Protein AF-A0A494Y5B4-F1 (afdb_monomer)

Radius of gyration: 18.46 Å; Cα contacts (8 Å, |Δi|>4): 206; chains: 1; bounding box: 62×49×42 Å

Solvent-accessible surface area (backbone atoms only — not comparable to full-atom values): 10829 Å² total; per-residue (Å²): 135,88,79,73,74,73,78,48,60,68,52,23,51,50,50,46,47,58,46,61,81,41,39,53,45,40,48,52,59,37,28,74,78,37,75,64,61,46,55,74,54,52,56,50,42,51,52,50,35,60,74,66,50,54,43,58,46,88,66,68,53,79,74,51,44,39,59,54,45,42,34,71,57,43,75,42,72,39,61,49,98,86,65,48,71,27,30,35,36,34,42,66,41,91,83,53,85,49,79,66,53,76,56,47,95,60,98,64,84,78,50,34,34,46,37,36,25,41,70,49,82,96,46,99,59,61,54,82,87,33,54,74,51,70,46,82,49,84,82,66,78,61,65,82,72,53,77,86,64,82,64,53,68,68,53,49,54,51,43,52,55,59,51,55,62,53,57,66,64,67,73,70,77,76,78,83,81,79,130

Foldseek 3Di:
DDPPPPQPVVQLVVQLVVCVVQVLLLQVVLCVLAVQDALVLVLVLSVVCVVVSVSSQPQDDSLCVSLVSQQVSAWDWGADPVRDIKIKGKDWPPQPPDPVSCRPPDPDNIWMKIWIFHPDDPDPDDDPVRTDDMDTDDRDPPSSVDPDRDDDPVRVVVNVVSVVVVVVVVVVPDDDPDD

Mean predicted aligned error: 8.55 Å

Secondary structure (DSSP, 8-state):
--------HHHHHHHHHHHHHTHHHHHHHHHHH-TT--HHHHHHHHHHHHHTTGGG-TT--GGGHHHHHHHHT-EEEEE-TTS-EEEEEEEE-TT-SSGGGGGSS-S----EEEEEEPPPSSSSS--GGGEEEEEEEP--TTGGGSSP----HHHHHHHHHHHHHHHTTTSS-------

Structure (mmCIF, N/CA/C/O backbone):
data_AF-A0A494Y5B4-F1
#
_entry.id   AF-A0A494Y5B4-F1
#
loop_
_atom_site.group_PDB
_atom_site.id
_atom_site.type_symbol
_atom_site.label_atom_id
_atom_site.label_alt_id
_atom_site.label_comp_id
_atom_site.label_asym_id
_atom_site.label_entity_id
_atom_site.label_seq_id
_atom_site.pdbx_PDB_ins_code
_atom_site.Cartn_x
_atom_site.Cartn_y
_atom_site.Cartn_z
_atom_site.occupancy
_atom_site.B_iso_or_equiv
_atom_site.auth_seq_id
_atom_site.auth_comp_id
_atom_site.auth_asym_id
_atom_site.auth_atom_id
_atom_site.pdbx_PDB_model_num
ATOM 1 N N . MET A 1 1 ? 18.483 -29.168 -1.210 1.00 29.52 1 MET A N 1
ATOM 2 C CA . MET A 1 1 ? 18.376 -28.810 -2.637 1.00 29.52 1 MET A CA 1
ATOM 3 C C . MET A 1 1 ? 18.301 -27.290 -2.672 1.00 29.52 1 MET A C 1
ATOM 5 O O . MET A 1 1 ? 17.271 -26.735 -2.323 1.00 29.52 1 MET A O 1
ATOM 9 N N . ASP A 1 2 ? 19.455 -26.648 -2.860 1.00 40.09 2 ASP A N 1
ATOM 10 C CA . ASP A 1 2 ? 19.696 -25.216 -2.626 1.00 40.09 2 ASP A CA 1
ATOM 11 C C . ASP A 1 2 ? 19.349 -24.435 -3.902 1.00 40.09 2 ASP A C 1
ATOM 13 O O . ASP A 1 2 ? 20.171 -24.316 -4.808 1.00 40.09 2 ASP A O 1
ATOM 17 N N . VAL A 1 3 ? 18.099 -23.975 -4.019 1.00 39.25 3 VAL A N 1
ATOM 18 C CA . VAL A 1 3 ? 17.709 -23.014 -5.058 1.00 39.25 3 VAL A CA 1
ATOM 19 C C . VAL A 1 3 ? 17.860 -21.629 -4.450 1.00 39.25 3 VAL A C 1
ATOM 21 O O . VAL A 1 3 ? 16.896 -20.998 -4.020 1.00 39.25 3 VAL A O 1
ATOM 24 N N . ARG A 1 4 ? 19.103 -21.146 -4.411 1.00 42.31 4 ARG A N 1
ATOM 25 C CA . ARG A 1 4 ? 19.345 -19.706 -4.393 1.00 42.31 4 ARG A CA 1
ATOM 26 C C . ARG A 1 4 ? 18.805 -19.201 -5.721 1.00 42.31 4 ARG A C 1
ATOM 28 O O . ARG A 1 4 ? 19.493 -19.288 -6.735 1.00 42.31 4 ARG A O 1
ATOM 35 N N . HIS A 1 5 ? 17.565 -18.717 -5.744 1.00 50.59 5 HIS A N 1
ATOM 36 C CA . HIS A 1 5 ? 17.210 -17.726 -6.747 1.00 50.59 5 HIS A CA 1
ATOM 37 C C . HIS A 1 5 ? 18.230 -16.608 -6.558 1.00 50.59 5 HIS A C 1
ATOM 39 O O . HIS A 1 5 ? 18.179 -15.882 -5.568 1.00 50.59 5 HIS A O 1
ATOM 45 N N . ILE A 1 6 ? 19.241 -16.581 -7.428 1.00 55.22 6 ILE A N 1
ATOM 46 C CA . ILE A 1 6 ? 20.230 -15.516 -7.477 1.00 55.22 6 ILE A CA 1
ATOM 47 C C . ILE A 1 6 ? 19.407 -14.244 -7.603 1.00 55.22 6 ILE A C 1
ATOM 49 O O . ILE A 1 6 ? 18.699 -14.049 -8.591 1.00 55.22 6 ILE A O 1
ATOM 53 N N . ARG A 1 7 ? 19.412 -13.462 -6.525 1.00 65.50 7 ARG A N 1
ATOM 54 C CA . ARG A 1 7 ? 18.828 -12.135 -6.461 1.00 65.50 7 ARG A CA 1
ATOM 55 C C . ARG A 1 7 ? 19.324 -11.386 -7.690 1.00 65.50 7 ARG A C 1
ATOM 57 O O . ARG A 1 7 ? 20.522 -11.167 -7.843 1.00 65.50 7 ARG A O 1
ATOM 64 N N . ASP A 1 8 ? 18.413 -11.088 -8.604 1.00 79.38 8 ASP A N 1
ATOM 65 C CA . ASP A 1 8 ? 18.735 -10.288 -9.776 1.00 79.38 8 ASP A CA 1
ATOM 66 C C . ASP A 1 8 ? 18.718 -8.830 -9.329 1.00 79.38 8 ASP A C 1
ATOM 68 O O . ASP A 1 8 ? 17.682 -8.165 -9.359 1.00 79.38 8 ASP A O 1
ATOM 72 N N . GLU A 1 9 ? 19.862 -8.383 -8.817 1.00 83.69 9 GLU A N 1
ATOM 73 C CA . GLU A 1 9 ? 20.041 -7.050 -8.241 1.00 83.69 9 GLU A CA 1
ATOM 74 C C . GLU A 1 9 ? 19.758 -5.946 -9.265 1.00 83.69 9 GLU A C 1
ATOM 76 O O . GLU A 1 9 ? 19.201 -4.907 -8.911 1.00 83.69 9 GLU A O 1
ATOM 81 N N . ALA A 1 10 ? 20.075 -6.182 -10.543 1.00 87.94 10 ALA A N 1
ATOM 82 C CA . ALA A 1 10 ? 19.816 -5.227 -11.615 1.00 87.94 10 ALA A CA 1
ATOM 83 C C . ALA A 1 10 ? 18.311 -5.045 -11.837 1.00 87.94 10 ALA A C 1
ATOM 85 O O . ALA A 1 10 ? 17.821 -3.918 -11.926 1.00 87.94 10 ALA A O 1
ATOM 86 N N . ARG A 1 11 ? 17.558 -6.147 -11.876 1.00 89.56 11 ARG A N 1
ATOM 87 C CA . ARG A 1 11 ? 16.098 -6.094 -11.987 1.00 89.56 11 ARG A CA 1
ATOM 88 C C . ARG A 1 11 ? 15.442 -5.522 -10.740 1.00 89.56 11 ARG A C 1
ATOM 90 O O . ARG A 1 11 ? 14.518 -4.727 -10.877 1.00 89.56 11 ARG A O 1
ATOM 97 N N . GLU A 1 12 ? 15.924 -5.889 -9.557 1.00 91.31 12 GLU A N 1
ATOM 98 C CA . GLU A 1 12 ? 15.444 -5.329 -8.295 1.00 91.31 12 GLU A CA 1
ATOM 99 C C . GLU A 1 12 ? 15.585 -3.808 -8.287 1.00 91.31 12 GLU A C 1
ATOM 101 O O . GLU A 1 12 ? 14.614 -3.089 -8.047 1.00 91.31 12 GLU A O 1
ATOM 106 N N . ALA A 1 13 ? 16.775 -3.316 -8.639 1.00 90.81 13 ALA A N 1
ATOM 107 C CA . ALA A 1 13 ? 17.044 -1.894 -8.757 1.00 90.81 13 ALA A CA 1
ATOM 108 C C . ALA A 1 13 ? 16.143 -1.234 -9.810 1.00 90.81 13 ALA A C 1
ATOM 110 O O . ALA A 1 13 ? 15.549 -0.196 -9.527 1.00 90.81 13 ALA A O 1
ATOM 111 N N . ALA A 1 14 ? 15.982 -1.846 -10.987 1.00 92.88 14 ALA A N 1
ATOM 112 C CA . ALA A 1 14 ? 15.156 -1.304 -12.064 1.00 92.88 14 ALA A CA 1
ATOM 113 C C . ALA A 1 14 ? 13.665 -1.229 -11.691 1.00 92.88 14 ALA A C 1
ATOM 115 O O . ALA A 1 14 ? 13.034 -0.190 -11.875 1.00 92.88 14 ALA A O 1
ATOM 116 N N . GLN A 1 15 ? 13.093 -2.299 -11.131 1.00 94.19 15 GLN A N 1
ATOM 117 C CA . GLN A 1 15 ? 11.682 -2.341 -10.733 1.00 94.19 15 GLN A CA 1
ATOM 118 C C . GLN A 1 15 ? 11.389 -1.390 -9.577 1.00 94.19 15 GLN A C 1
ATOM 120 O O . GLN A 1 15 ? 10.353 -0.720 -9.571 1.00 94.19 15 GLN A O 1
ATOM 125 N N . ARG A 1 16 ? 12.314 -1.308 -8.618 1.00 94.38 16 ARG A N 1
ATOM 126 C CA . ARG A 1 16 ? 12.219 -0.362 -7.516 1.00 94.38 16 ARG A CA 1
ATOM 127 C C . ARG A 1 16 ? 12.355 1.076 -8.014 1.00 94.38 16 ARG A C 1
ATOM 129 O O . ARG A 1 16 ? 11.580 1.919 -7.586 1.00 94.38 16 ARG A O 1
ATOM 136 N N . SER A 1 17 ? 13.293 1.364 -8.921 1.00 93.25 17 SER A N 1
ATOM 137 C CA . SER A 1 17 ? 13.437 2.692 -9.540 1.00 93.25 17 SER A CA 1
ATOM 138 C C . SER A 1 17 ? 12.159 3.094 -10.265 1.00 93.25 17 SER A C 1
ATOM 140 O O . SER A 1 17 ? 11.635 4.165 -9.998 1.00 93.25 17 SER A O 1
ATOM 142 N N . ALA A 1 18 ? 11.586 2.199 -11.075 1.00 93.06 18 ALA A N 1
ATOM 143 C CA . ALA A 1 18 ? 10.342 2.463 -11.793 1.00 93.06 18 ALA A CA 1
ATOM 144 C C . ALA A 1 18 ? 9.170 2.816 -10.857 1.00 93.06 18 ALA A C 1
ATOM 146 O O . ALA A 1 18 ? 8.358 3.679 -11.190 1.00 93.06 18 ALA A O 1
ATOM 147 N N . PHE A 1 19 ? 9.100 2.182 -9.679 1.00 94.56 19 PHE A N 1
ATOM 148 C CA . PHE A 1 19 ? 8.130 2.550 -8.647 1.00 94.56 19 PHE A CA 1
ATOM 149 C C . PHE A 1 19 ? 8.417 3.941 -8.071 1.00 94.56 19 PHE A C 1
ATOM 151 O O . PHE A 1 19 ? 7.499 4.743 -7.910 1.00 94.56 19 PHE A O 1
ATOM 158 N N . MET A 1 20 ? 9.684 4.233 -7.757 1.00 92.75 20 MET A N 1
ATOM 159 C CA . MET A 1 20 ? 10.091 5.522 -7.191 1.00 92.75 20 MET A CA 1
ATOM 160 C C . MET A 1 20 ? 9.848 6.675 -8.168 1.00 92.75 20 MET A C 1
ATOM 162 O O . MET A 1 20 ? 9.329 7.701 -7.749 1.00 92.75 20 MET A O 1
ATOM 166 N N . ASP A 1 21 ? 10.111 6.489 -9.460 1.00 91.81 21 ASP A N 1
ATOM 167 C CA . ASP A 1 21 ? 9.864 7.498 -10.500 1.00 91.81 21 ASP A CA 1
ATOM 168 C C . ASP A 1 21 ? 8.372 7.855 -10.624 1.00 91.81 21 ASP A C 1
ATOM 170 O O . ASP A 1 21 ? 8.012 8.925 -11.108 1.00 91.81 21 ASP A O 1
ATOM 174 N N . ARG A 1 22 ? 7.484 6.955 -10.183 1.00 91.31 22 ARG A N 1
ATOM 175 C CA . ARG A 1 22 ? 6.022 7.093 -10.264 1.00 91.31 22 ARG A CA 1
ATOM 176 C C . ARG A 1 22 ? 5.352 7.061 -8.894 1.00 91.31 22 ARG A C 1
ATOM 178 O O . ARG A 1 22 ? 4.155 6.776 -8.796 1.00 91.31 22 ARG A O 1
ATOM 185 N N . TRP A 1 23 ? 6.096 7.354 -7.828 1.00 93.12 23 TRP A N 1
ATOM 186 C CA . TRP A 1 23 ? 5.632 7.145 -6.456 1.00 93.12 23 TRP A CA 1
ATOM 187 C C . TRP A 1 23 ? 4.322 7.881 -6.154 1.00 93.12 23 TRP A C 1
ATOM 189 O O . TRP A 1 23 ? 3.471 7.332 -5.458 1.00 93.12 23 TRP A O 1
ATOM 199 N N . GLN A 1 24 ? 4.123 9.081 -6.710 1.00 93.25 24 GLN A N 1
ATOM 200 C CA . GLN A 1 24 ? 2.917 9.888 -6.501 1.00 93.25 24 GLN A CA 1
ATOM 201 C C . GLN A 1 24 ? 1.667 9.198 -7.054 1.00 93.25 24 GLN A C 1
ATOM 203 O O . GLN A 1 24 ? 0.650 9.130 -6.367 1.00 93.25 24 GLN A O 1
ATOM 208 N N . TYR A 1 25 ? 1.750 8.612 -8.253 1.00 92.56 25 TYR A N 1
ATOM 209 C CA . TYR A 1 25 ? 0.657 7.828 -8.835 1.00 92.56 25 TYR A CA 1
ATOM 210 C C . TYR A 1 25 ? 0.288 6.652 -7.928 1.00 92.56 25 TYR A C 1
ATOM 212 O O . TYR A 1 25 ? -0.886 6.431 -7.627 1.00 92.56 25 TYR A O 1
ATOM 220 N N . HIS A 1 26 ? 1.294 5.913 -7.453 1.00 94.50 26 HIS A N 1
ATOM 221 C CA . HIS A 1 26 ? 1.076 4.785 -6.552 1.00 94.50 26 HIS A CA 1
ATOM 222 C C . HIS A 1 26 ? 0.482 5.233 -5.214 1.00 94.50 26 HIS A C 1
ATOM 224 O O . HIS A 1 26 ? -0.481 4.638 -4.735 1.00 94.50 26 HIS A O 1
ATOM 230 N N . TYR A 1 27 ? 1.017 6.306 -4.636 1.00 94.56 27 TYR A N 1
ATOM 231 C CA . TYR A 1 27 ? 0.559 6.862 -3.373 1.00 94.56 27 TYR A CA 1
ATOM 232 C C . TYR A 1 27 ? -0.891 7.328 -3.445 1.00 94.56 27 TYR A C 1
ATOM 234 O O . TYR A 1 27 ? -1.685 6.945 -2.590 1.00 94.56 27 TYR A O 1
ATOM 242 N N . LEU A 1 28 ? -1.261 8.100 -4.469 1.00 93.19 28 LEU A N 1
ATOM 243 C CA . LEU A 1 28 ? -2.628 8.594 -4.627 1.00 93.19 28 LEU A CA 1
ATOM 244 C C . LEU A 1 28 ? -3.619 7.454 -4.872 1.00 93.19 28 LEU A C 1
ATOM 246 O O . LEU A 1 28 ? -4.705 7.464 -4.289 1.00 93.19 28 LEU A O 1
ATOM 250 N N . ALA A 1 29 ? -3.233 6.432 -5.645 1.00 93.62 29 ALA A N 1
ATOM 251 C CA . ALA A 1 29 ? -4.049 5.232 -5.802 1.00 93.62 29 ALA A CA 1
ATOM 252 C C . ALA A 1 29 ? -4.319 4.569 -4.439 1.00 93.62 29 ALA A C 1
ATOM 254 O O . ALA A 1 29 ? -5.467 4.260 -4.116 1.00 93.62 29 ALA A O 1
ATOM 255 N N . MET A 1 30 ? -3.298 4.432 -3.588 1.00 95.56 30 MET A N 1
ATOM 256 C CA . MET A 1 30 ? -3.468 3.872 -2.243 1.00 95.56 30 MET A CA 1
ATOM 257 C C . MET A 1 30 ? -4.277 4.793 -1.315 1.00 95.56 30 MET A C 1
ATOM 259 O O . MET A 1 30 ? -5.148 4.313 -0.590 1.00 95.56 30 MET A O 1
ATOM 263 N N . LYS A 1 31 ? -4.026 6.106 -1.349 1.00 94.31 31 LYS A N 1
ATOM 264 C CA . LYS A 1 31 ? -4.696 7.123 -0.520 1.00 94.31 31 LYS A CA 1
ATOM 265 C C . LYS A 1 31 ? -6.184 7.237 -0.843 1.00 94.31 31 LYS A C 1
ATOM 267 O O . LYS A 1 31 ? -6.982 7.470 0.056 1.00 94.31 31 LYS A O 1
ATOM 272 N N . SER A 1 32 ? -6.578 6.986 -2.093 1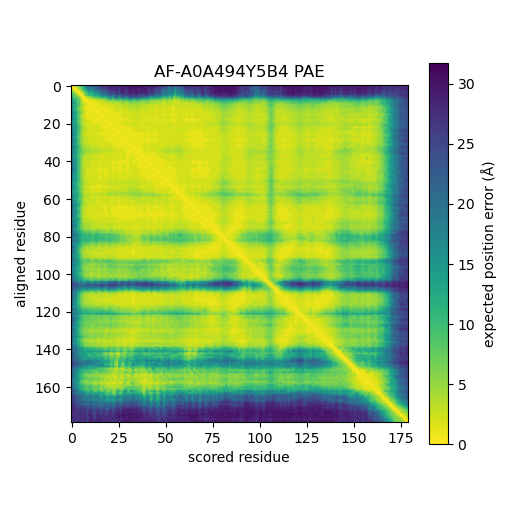.00 92.50 32 SER A N 1
ATOM 273 C CA . SER A 1 32 ? -7.994 6.921 -2.477 1.00 92.50 32 SER A CA 1
ATOM 274 C C . SER A 1 32 ? -8.755 5.776 -1.786 1.00 92.50 32 SER A C 1
ATOM 276 O O . SER A 1 32 ? -9.943 5.904 -1.504 1.00 92.50 32 SER A O 1
ATOM 278 N N . LEU A 1 33 ? -8.065 4.673 -1.466 1.00 93.62 33 LEU A N 1
ATOM 279 C CA . LEU A 1 33 ? -8.635 3.492 -0.806 1.00 93.62 33 LEU A CA 1
ATOM 280 C C . LEU A 1 33 ? -8.488 3.535 0.723 1.00 93.62 33 LEU A C 1
ATOM 282 O O . LEU A 1 33 ? -9.314 2.974 1.452 1.00 93.62 33 LEU A O 1
ATOM 286 N N . ALA A 1 34 ? -7.429 4.182 1.207 1.00 94.19 34 ALA A N 1
ATOM 287 C CA . ALA A 1 34 ? -7.118 4.379 2.617 1.00 94.19 34 ALA A CA 1
ATOM 288 C C . ALA A 1 34 ? -6.775 5.861 2.865 1.00 94.19 34 ALA A C 1
ATOM 290 O O . ALA A 1 34 ? -5.594 6.216 2.858 1.00 94.19 34 ALA A O 1
ATOM 291 N N . PRO A 1 35 ? -7.776 6.732 3.094 1.00 92.94 35 PRO A N 1
ATOM 292 C CA . PRO A 1 35 ? -7.566 8.178 3.235 1.00 92.94 35 PRO A CA 1
ATOM 293 C C . PRO A 1 35 ? -6.608 8.578 4.362 1.00 92.94 35 PRO A C 1
ATOM 295 O O . PRO A 1 35 ? -5.957 9.617 4.281 1.00 92.94 35 PRO A O 1
ATOM 298 N N . SER A 1 36 ? -6.491 7.752 5.405 1.00 93.25 36 SER A N 1
ATOM 299 C CA . SER A 1 36 ? -5.546 7.952 6.508 1.00 93.25 36 SER A CA 1
ATOM 300 C C . SER A 1 36 ? -4.097 7.548 6.195 1.00 93.25 36 SER A C 1
ATOM 302 O O . SER A 1 36 ? -3.222 7.696 7.055 1.00 93.25 36 SER A O 1
ATOM 304 N N . LEU A 1 37 ? -3.819 7.010 5.002 1.00 94.25 37 LEU A N 1
ATOM 305 C CA . LEU A 1 37 ? -2.473 6.642 4.581 1.00 94.25 37 LEU A CA 1
ATOM 306 C C . LEU A 1 37 ? -1.611 7.896 4.401 1.00 94.25 37 LEU A C 1
ATOM 308 O O . LEU A 1 37 ? -1.964 8.810 3.661 1.00 94.25 37 LEU A O 1
ATOM 312 N N . THR A 1 38 ? -0.445 7.897 5.042 1.00 93.12 38 THR A N 1
ATOM 313 C CA . THR A 1 38 ? 0.540 8.980 4.943 1.00 93.12 38 THR A CA 1
ATOM 314 C C . THR A 1 38 ? 1.752 8.565 4.121 1.00 93.12 38 THR A C 1
ATOM 316 O O . THR A 1 38 ? 2.030 7.369 3.955 1.00 93.12 38 THR A O 1
ATOM 319 N N . VAL A 1 39 ? 2.545 9.543 3.691 1.00 93.44 39 VAL A N 1
ATOM 320 C CA . VAL A 1 39 ? 3.821 9.294 3.017 1.00 93.44 39 VAL A CA 1
ATOM 321 C C . VAL A 1 39 ? 4.812 8.551 3.920 1.00 93.44 39 VAL A C 1
ATOM 323 O O . VAL A 1 39 ? 5.453 7.590 3.480 1.00 93.44 39 VAL A O 1
ATOM 326 N N . ARG A 1 40 ? 4.872 8.856 5.225 1.00 92.19 40 ARG A N 1
ATOM 327 C CA . ARG A 1 40 ? 5.634 8.019 6.172 1.00 92.19 40 ARG A CA 1
ATOM 328 C C . ARG A 1 40 ? 5.199 6.554 6.161 1.00 92.19 40 ARG A C 1
ATOM 330 O O . ARG A 1 40 ? 6.032 5.661 6.309 1.00 92.19 40 ARG A O 1
ATOM 337 N N . ARG A 1 41 ? 3.899 6.274 6.028 1.00 94.25 41 ARG A N 1
ATOM 338 C CA . ARG A 1 41 ? 3.421 4.888 5.958 1.00 94.25 41 ARG A CA 1
ATOM 339 C C . ARG A 1 41 ? 3.808 4.252 4.626 1.00 94.25 41 ARG A C 1
ATOM 341 O O . ARG A 1 41 ? 4.282 3.123 4.650 1.00 94.25 41 ARG A O 1
ATOM 348 N N . LEU A 1 42 ? 3.695 4.971 3.509 1.00 95.62 42 LEU A N 1
ATOM 349 C CA . LEU A 1 42 ? 4.159 4.509 2.197 1.00 95.62 42 LEU A CA 1
ATOM 350 C C . LEU A 1 42 ? 5.642 4.114 2.221 1.00 95.62 42 LEU A C 1
ATOM 352 O O . LEU A 1 42 ? 5.993 3.007 1.823 1.00 95.62 42 LEU A O 1
ATOM 356 N N . THR A 1 43 ? 6.510 4.980 2.741 1.00 93.50 43 THR A N 1
ATOM 357 C CA . THR A 1 43 ? 7.961 4.723 2.796 1.00 93.50 43 THR A CA 1
ATOM 358 C C . THR A 1 43 ? 8.301 3.504 3.657 1.00 93.50 43 THR A C 1
ATOM 360 O O . THR A 1 43 ? 9.214 2.748 3.326 1.00 93.50 43 THR A O 1
ATOM 363 N N . LEU A 1 44 ? 7.536 3.245 4.725 1.00 93.75 44 LEU A N 1
ATOM 364 C CA . LEU A 1 44 ? 7.648 2.003 5.491 1.00 93.75 44 LEU A CA 1
ATOM 365 C C . LEU A 1 44 ? 7.239 0.777 4.662 1.00 93.75 44 LEU A C 1
ATOM 367 O O . LEU A 1 44 ? 7.909 -0.247 4.743 1.00 93.75 44 LEU A O 1
ATOM 371 N N . LEU A 1 45 ? 6.172 0.867 3.865 1.00 95.69 45 LEU A N 1
ATOM 372 C CA . LEU A 1 45 ? 5.728 -0.234 3.003 1.00 95.69 45 LEU A CA 1
ATOM 373 C C . LEU A 1 45 ? 6.745 -0.545 1.906 1.00 95.69 45 LEU A C 1
ATOM 375 O O . LEU A 1 45 ? 6.988 -1.716 1.639 1.00 95.69 45 LEU A O 1
ATOM 379 N N . VAL A 1 46 ? 7.405 0.473 1.349 1.00 94.94 46 VAL A N 1
ATOM 380 C CA . VAL A 1 46 ? 8.531 0.280 0.421 1.00 94.94 46 VAL A CA 1
ATOM 381 C C . VAL A 1 46 ? 9.668 -0.488 1.100 1.00 94.94 46 VAL A C 1
ATOM 383 O O . VAL A 1 46 ? 10.190 -1.433 0.523 1.00 94.94 46 VAL A O 1
ATOM 386 N N . ARG A 1 47 ? 10.005 -0.167 2.357 1.00 92.62 47 ARG A N 1
ATOM 387 C CA . ARG A 1 47 ? 11.026 -0.916 3.117 1.00 92.62 47 ARG A CA 1
ATOM 388 C C . ARG A 1 47 ? 10.603 -2.355 3.413 1.00 92.62 47 ARG A C 1
ATOM 390 O O . ARG A 1 47 ? 11.435 -3.254 3.390 1.00 92.62 47 ARG A O 1
ATOM 397 N N . ILE A 1 48 ? 9.322 -2.582 3.701 1.00 93.62 48 ILE A N 1
ATOM 398 C CA . ILE A 1 48 ? 8.784 -3.938 3.874 1.00 93.62 48 ILE A CA 1
ATOM 399 C C . ILE A 1 48 ? 8.875 -4.709 2.552 1.00 93.62 48 ILE A C 1
ATOM 401 O O . ILE A 1 48 ? 9.282 -5.866 2.562 1.00 93.62 48 ILE A O 1
ATOM 405 N N . ALA A 1 49 ? 8.564 -4.069 1.423 1.00 93.88 49 ALA A N 1
ATOM 406 C CA . ALA A 1 49 ? 8.708 -4.647 0.091 1.00 93.88 49 ALA A CA 1
ATOM 407 C C . ALA A 1 49 ? 10.172 -4.976 -0.256 1.00 93.88 49 ALA A C 1
ATOM 409 O O . ALA A 1 49 ? 10.422 -6.042 -0.818 1.00 93.88 49 ALA A O 1
ATOM 410 N N . ASP A 1 50 ? 11.124 -4.118 0.138 1.00 91.88 50 ASP A N 1
ATOM 411 C CA . ASP A 1 50 ? 12.565 -4.382 0.017 1.00 91.88 50 ASP A CA 1
ATOM 412 C C . ASP A 1 50 ? 12.933 -5.684 0.768 1.00 91.88 50 ASP A C 1
ATOM 414 O O . ASP A 1 50 ? 13.536 -6.586 0.195 1.00 91.88 50 ASP A O 1
ATOM 418 N N . VAL A 1 51 ? 12.504 -5.834 2.031 1.00 91.00 51 VAL A N 1
ATOM 419 C CA . VAL A 1 51 ? 12.774 -7.039 2.850 1.00 91.00 51 VAL A CA 1
ATOM 420 C C . VAL A 1 51 ? 12.051 -8.283 2.322 1.00 91.00 51 VAL A C 1
ATOM 422 O O . VAL A 1 51 ? 12.572 -9.393 2.420 1.00 91.00 51 VAL A O 1
ATOM 425 N N . ALA A 1 52 ? 10.860 -8.114 1.749 1.00 88.88 52 ALA A N 1
ATOM 426 C CA . ALA A 1 52 ? 10.085 -9.195 1.147 1.00 88.88 52 ALA A CA 1
ATOM 427 C C . ALA A 1 52 ? 10.611 -9.630 -0.237 1.00 88.88 52 ALA A C 1
ATOM 429 O O . ALA A 1 52 ? 10.030 -10.530 -0.841 1.00 88.88 52 ALA A O 1
ATOM 430 N N . ASN A 1 53 ? 11.685 -9.007 -0.747 1.00 89.88 53 ASN A N 1
ATOM 431 C CA . ASN A 1 53 ? 12.216 -9.200 -2.102 1.00 89.88 53 ASN A CA 1
ATOM 432 C C . ASN A 1 53 ? 11.152 -9.005 -3.199 1.00 89.88 53 ASN A C 1
ATOM 434 O O . ASN A 1 53 ? 11.192 -9.662 -4.240 1.00 89.88 53 ASN A O 1
ATOM 438 N N . LEU A 1 54 ? 10.187 -8.102 -2.978 1.00 92.00 54 LEU A N 1
ATOM 439 C CA . LEU A 1 54 ? 9.082 -7.868 -3.913 1.00 92.00 54 LEU A CA 1
ATOM 440 C C . LEU A 1 54 ? 9.591 -7.452 -5.302 1.00 92.00 54 LEU A C 1
ATOM 442 O O . LEU A 1 54 ? 9.068 -7.900 -6.316 1.00 92.00 54 LEU A O 1
ATOM 446 N N . TRP A 1 55 ? 10.648 -6.646 -5.359 1.00 93.69 55 TRP A N 1
ATOM 447 C CA . TRP A 1 55 ? 11.215 -6.141 -6.614 1.00 93.69 55 TRP A CA 1
ATOM 448 C C . TRP A 1 55 ? 12.045 -7.182 -7.381 1.00 93.69 55 TRP A C 1
ATOM 450 O O . TRP A 1 55 ? 12.560 -6.906 -8.458 1.00 93.69 55 TRP A O 1
ATOM 460 N N . SER A 1 56 ? 12.222 -8.388 -6.841 1.00 90.69 56 SER A N 1
ATOM 461 C CA . SER A 1 56 ? 12.922 -9.463 -7.549 1.00 90.69 56 SER A CA 1
ATOM 462 C C . SER A 1 56 ? 11.984 -10.296 -8.432 1.00 90.69 56 SER A C 1
ATOM 464 O O . SER A 1 56 ? 12.452 -11.184 -9.149 1.00 90.69 56 SER A O 1
ATOM 466 N N . TYR A 1 57 ? 10.669 -10.049 -8.391 1.00 88.50 57 TYR A N 1
ATOM 467 C CA . TYR A 1 57 ? 9.681 -10.866 -9.095 1.00 88.50 57 TYR A CA 1
ATOM 468 C C . TYR A 1 57 ? 9.671 -10.553 -10.606 1.00 88.50 57 TYR A C 1
ATOM 470 O O . TYR A 1 57 ? 9.378 -9.424 -11.000 1.00 88.50 57 TYR A O 1
ATOM 478 N N . PRO A 1 58 ? 9.937 -11.538 -11.493 1.00 85.56 58 PRO A N 1
ATOM 479 C CA . PRO A 1 58 ? 10.007 -11.309 -12.941 1.00 85.56 58 PRO A CA 1
ATOM 480 C C . PRO A 1 58 ? 8.740 -10.727 -13.544 1.00 85.56 58 PRO A C 1
ATOM 482 O O . PRO A 1 58 ? 8.808 -9.853 -14.399 1.00 85.56 58 PRO A O 1
ATOM 485 N N . ALA A 1 59 ? 7.604 -11.244 -13.094 1.00 86.69 59 ALA A N 1
ATOM 486 C CA . ALA A 1 59 ? 6.300 -10.900 -13.623 1.00 86.69 59 ALA A CA 1
ATOM 487 C C . ALA A 1 59 ? 5.692 -9.675 -12.927 1.00 86.69 59 ALA A C 1
ATOM 489 O O . ALA A 1 59 ? 4.521 -9.395 -13.140 1.00 86.69 59 ALA A O 1
ATOM 490 N N . LEU A 1 60 ? 6.456 -8.963 -12.086 1.00 89.06 60 LEU A N 1
ATOM 491 C CA . LEU A 1 60 ? 5.951 -7.817 -11.341 1.00 89.06 60 LEU A CA 1
ATOM 492 C C . LEU A 1 60 ? 5.385 -6.760 -12.280 1.00 89.06 60 LEU A C 1
ATOM 494 O O . LEU A 1 60 ? 6.069 -6.261 -13.177 1.00 89.06 60 LEU A O 1
ATOM 498 N N . VAL A 1 61 ? 4.142 -6.371 -12.008 1.00 89.06 61 VAL A N 1
ATOM 499 C CA . VAL A 1 61 ? 3.455 -5.329 -12.758 1.00 89.06 61 VAL A CA 1
ATOM 500 C C . VAL A 1 61 ? 3.223 -4.107 -11.876 1.00 89.06 61 VAL A C 1
ATOM 502 O O . VAL A 1 61 ? 2.592 -4.182 -10.824 1.00 89.06 61 VAL A O 1
ATOM 505 N N . GLN A 1 62 ? 3.713 -2.948 -12.326 1.00 90.25 62 GLN A N 1
ATOM 506 C CA . GLN A 1 62 ? 3.688 -1.699 -11.552 1.00 90.25 62 GLN A CA 1
ATOM 507 C C . GLN A 1 62 ? 2.265 -1.261 -11.161 1.00 90.25 62 GLN A C 1
ATOM 509 O O . GLN A 1 62 ? 2.064 -0.727 -10.073 1.00 90.25 62 GLN A O 1
ATOM 514 N N . HIS A 1 63 ? 1.257 -1.516 -12.005 1.00 89.38 63 HIS A N 1
ATOM 515 C CA . HIS A 1 63 ? -0.126 -1.144 -11.688 1.00 89.38 63 HIS A CA 1
ATOM 516 C C . HIS A 1 63 ? -0.724 -1.956 -10.526 1.00 89.38 63 HIS A C 1
ATOM 518 O O . HIS A 1 63 ? -1.676 -1.501 -9.901 1.00 89.38 63 HIS A O 1
ATOM 524 N N . ASP A 1 64 ? -0.172 -3.125 -10.193 1.00 91.25 64 ASP A N 1
ATOM 525 C CA . ASP A 1 64 ? -0.659 -3.926 -9.065 1.00 91.25 64 ASP A CA 1
ATOM 526 C C . ASP A 1 64 ? -0.036 -3.520 -7.726 1.00 91.25 64 ASP A C 1
ATOM 528 O O . ASP A 1 64 ? -0.574 -3.837 -6.661 1.00 91.25 64 ASP A O 1
ATOM 532 N N . LEU A 1 65 ? 1.078 -2.783 -7.756 1.00 93.94 65 LEU A N 1
ATOM 533 C CA . LEU A 1 65 ? 1.842 -2.435 -6.560 1.00 93.94 65 LEU A CA 1
ATOM 534 C C . LEU A 1 65 ? 1.040 -1.700 -5.481 1.00 93.94 65 LEU A C 1
ATOM 536 O O . LEU A 1 65 ? 1.195 -2.077 -4.321 1.00 93.94 65 LEU A O 1
ATOM 540 N N . PRO A 1 66 ? 0.155 -0.729 -5.783 1.00 95.44 66 PRO A N 1
ATOM 541 C CA . PRO A 1 66 ? -0.692 -0.115 -4.758 1.00 95.44 66 PRO A CA 1
ATOM 542 C C . PRO A 1 66 ? -1.473 -1.148 -3.937 1.00 95.44 66 PRO A C 1
ATOM 544 O O . PRO A 1 66 ? -1.527 -1.071 -2.711 1.00 95.44 66 PRO A O 1
ATOM 547 N N . TYR A 1 67 ? -2.033 -2.154 -4.608 1.00 95.31 67 TYR A N 1
ATOM 548 C CA . TYR A 1 67 ? -2.860 -3.190 -3.994 1.00 95.31 67 TYR A CA 1
ATOM 549 C C . TYR A 1 67 ? -2.014 -4.185 -3.195 1.00 95.31 67 TYR A C 1
ATOM 551 O O . TYR A 1 67 ? -2.367 -4.531 -2.066 1.00 95.31 67 TYR A O 1
ATOM 559 N N . VAL A 1 68 ? -0.854 -4.582 -3.731 1.00 95.00 68 VAL A N 1
ATOM 560 C CA . VAL A 1 68 ? 0.115 -5.430 -3.017 1.00 95.00 68 VAL A CA 1
ATOM 561 C C . VAL A 1 68 ? 0.618 -4.733 -1.751 1.00 95.00 68 VAL A C 1
ATOM 563 O O . VAL A 1 68 ? 0.596 -5.325 -0.672 1.00 95.00 68 VAL A O 1
ATOM 566 N N . LEU A 1 69 ? 1.008 -3.459 -1.841 1.00 96.56 69 LEU A N 1
ATOM 567 C CA . LEU A 1 69 ? 1.491 -2.686 -0.695 1.00 96.56 69 LEU A CA 1
ATOM 568 C C . LEU A 1 69 ? 0.395 -2.472 0.358 1.00 96.56 69 LEU A C 1
ATOM 570 O O . LEU A 1 69 ? 0.677 -2.567 1.552 1.00 96.56 69 LEU A O 1
ATOM 574 N N . LEU A 1 70 ? -0.858 -2.238 -0.048 1.00 97.12 70 LEU A N 1
ATOM 575 C CA . LEU A 1 70 ? -1.992 -2.165 0.880 1.00 97.12 70 LEU A CA 1
ATOM 576 C C . LEU A 1 70 ? -2.274 -3.508 1.570 1.00 97.12 70 LEU A C 1
ATOM 578 O O . LEU A 1 70 ? -2.586 -3.518 2.761 1.00 97.12 70 LEU A O 1
ATOM 582 N N . ALA A 1 71 ? -2.126 -4.637 0.870 1.00 95.81 71 ALA A N 1
ATOM 583 C CA . ALA A 1 71 ? -2.236 -5.960 1.487 1.00 95.81 71 ALA A CA 1
ATOM 584 C C . ALA A 1 71 ? -1.111 -6.208 2.510 1.00 95.81 71 ALA A C 1
ATOM 586 O O . ALA A 1 71 ? -1.368 -6.704 3.611 1.00 95.81 71 ALA A O 1
ATOM 587 N N . LEU A 1 72 ? 0.123 -5.797 2.189 1.00 94.62 72 LEU A N 1
ATOM 588 C CA . LEU A 1 72 ? 1.276 -5.859 3.097 1.00 94.62 72 LEU A CA 1
ATOM 589 C C . LEU A 1 72 ? 1.147 -4.911 4.296 1.00 94.62 72 LEU A C 1
ATOM 591 O O . LEU A 1 72 ? 1.732 -5.163 5.350 1.00 94.62 72 LEU A O 1
ATOM 595 N N . ALA A 1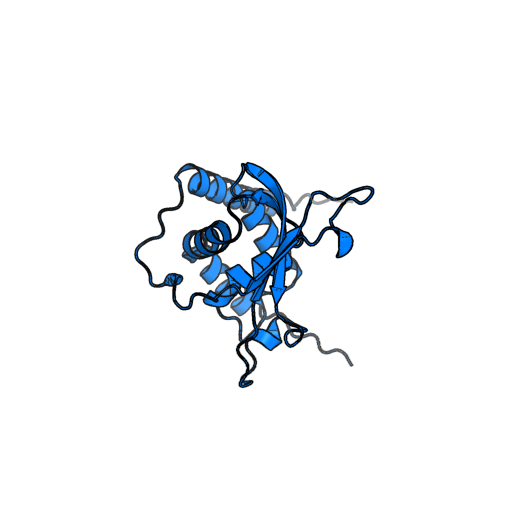 73 ? 0.368 -3.834 4.172 1.00 95.38 73 ALA A N 1
ATOM 596 C CA . ALA A 1 73 ? 0.202 -2.849 5.235 1.00 95.38 73 ALA A CA 1
ATOM 597 C C . ALA A 1 73 ? -0.504 -3.386 6.482 1.00 95.38 73 ALA A C 1
ATOM 599 O O . ALA A 1 73 ? -0.416 -2.750 7.540 1.00 95.38 73 ALA A O 1
ATOM 600 N N . GLY A 1 74 ? -1.182 -4.531 6.374 1.00 94.69 74 GLY A N 1
ATOM 601 C CA . GLY A 1 74 ? -1.954 -5.114 7.460 1.00 94.69 74 GLY A CA 1
ATOM 602 C C . GLY A 1 74 ? -3.107 -4.200 7.866 1.00 94.69 74 GLY A C 1
ATOM 603 O O . GLY A 1 74 ? -3.874 -3.739 7.024 1.00 94.69 74 GLY A O 1
ATOM 604 N N . PHE A 1 75 ? -3.243 -3.956 9.167 1.00 95.62 75 PHE A N 1
ATOM 605 C CA . PHE A 1 75 ? -4.265 -3.061 9.695 1.00 95.62 75 PHE A CA 1
ATOM 606 C C . PHE A 1 75 ? -3.821 -1.598 9.628 1.00 95.62 75 PHE A C 1
ATOM 608 O O . PHE A 1 75 ? -2.765 -1.226 10.145 1.00 95.62 75 PHE A O 1
ATOM 615 N N . ILE A 1 76 ? -4.669 -0.760 9.040 1.00 95.50 76 ILE A N 1
ATOM 616 C CA . ILE A 1 76 ? -4.516 0.692 8.981 1.00 95.50 76 ILE A CA 1
ATOM 617 C C . ILE A 1 76 ? -5.637 1.307 9.815 1.00 95.50 76 ILE A C 1
ATOM 619 O O . ILE A 1 76 ? -6.806 0.969 9.648 1.00 95.50 76 ILE A O 1
ATOM 623 N N . ARG A 1 77 ? -5.284 2.201 10.738 1.00 94.25 77 ARG A N 1
ATOM 624 C CA . ARG A 1 77 ? -6.273 2.982 11.485 1.00 94.25 77 ARG A CA 1
ATOM 625 C C . ARG A 1 77 ? -6.826 4.070 10.572 1.00 94.25 77 ARG A C 1
ATOM 627 O O . ARG A 1 77 ? -6.045 4.796 9.965 1.00 94.25 77 ARG A O 1
ATOM 634 N N . ASP A 1 78 ? -8.139 4.192 10.493 1.00 93.50 78 ASP A N 1
ATOM 635 C CA . ASP A 1 78 ? -8.829 5.093 9.569 1.00 93.50 78 ASP A CA 1
ATOM 636 C C . ASP A 1 78 ? -10.021 5.773 10.264 1.00 93.50 78 ASP A C 1
ATOM 638 O O . ASP A 1 78 ? -10.264 5.575 11.464 1.00 93.50 78 ASP A O 1
ATOM 642 N N . ARG A 1 79 ? -10.756 6.598 9.521 1.00 90.75 79 ARG A N 1
ATOM 643 C CA . ARG A 1 79 ? -12.041 7.164 9.930 1.00 90.75 79 ARG A CA 1
ATOM 644 C C . ARG A 1 79 ? -13.107 6.819 8.903 1.00 90.75 79 ARG A C 1
ATOM 646 O O . ARG A 1 79 ? -12.847 6.830 7.705 1.00 90.75 79 AR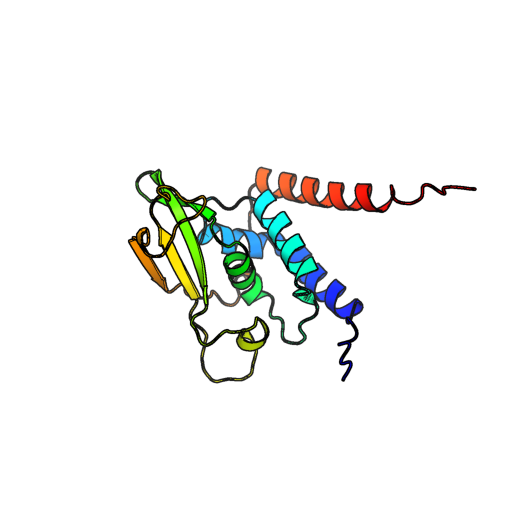G A O 1
ATOM 653 N N . ASP A 1 80 ? -14.302 6.486 9.370 1.00 86.94 80 ASP A N 1
ATOM 654 C CA . ASP A 1 80 ? -15.432 6.278 8.467 1.00 86.94 80 ASP A CA 1
ATOM 655 C C . ASP A 1 80 ? -16.076 7.606 8.031 1.00 86.94 80 ASP A C 1
ATOM 657 O O . ASP A 1 80 ? -15.625 8.693 8.393 1.00 86.94 80 ASP A O 1
ATOM 661 N N . SER A 1 81 ? -17.146 7.524 7.237 1.00 83.69 81 SER A N 1
ATOM 662 C CA . SER A 1 81 ? -17.863 8.698 6.726 1.00 83.69 81 SER A CA 1
ATOM 663 C C . SER A 1 81 ? -18.513 9.556 7.815 1.00 83.69 81 SER A C 1
ATOM 665 O O . SER A 1 81 ? -18.811 10.718 7.558 1.00 83.69 81 SER A O 1
ATOM 667 N N . SER A 1 82 ? -18.744 9.009 9.013 1.00 87.00 82 SER A N 1
ATOM 668 C CA . SER A 1 82 ? -19.200 9.774 10.182 1.00 87.00 82 SER A CA 1
ATOM 669 C C . SER A 1 82 ? -18.053 10.392 10.986 1.00 87.00 82 SER A C 1
ATOM 671 O O . SER A 1 82 ? -18.302 11.134 11.931 1.00 87.00 82 SER A O 1
ATOM 673 N N . GLY A 1 83 ? -16.798 10.127 10.611 1.00 88.00 83 GLY A N 1
ATOM 674 C CA . GLY A 1 83 ? -15.607 10.591 11.323 1.00 88.00 83 GLY A CA 1
ATOM 675 C C . GLY A 1 83 ? -15.192 9.695 12.494 1.00 88.00 83 GLY A C 1
ATOM 676 O O . GLY A 1 83 ? -14.185 9.992 13.155 1.00 88.00 83 GLY A O 1
ATOM 677 N N . GLU A 1 84 ? -15.919 8.599 12.723 1.00 91.75 84 GLU A N 1
ATOM 678 C CA . GLU A 1 84 ? -15.658 7.635 13.786 1.00 91.75 84 GLU A CA 1
ATOM 679 C C . GLU A 1 84 ? -14.427 6.792 13.470 1.00 91.75 84 GLU A C 1
ATOM 681 O O . GLU A 1 84 ? -14.137 6.457 12.318 1.00 91.75 84 GLU A O 1
ATOM 686 N N . VAL A 1 85 ? -13.673 6.449 14.515 1.00 93.81 85 VAL A N 1
ATOM 687 C CA . VAL A 1 85 ? -12.448 5.662 14.361 1.00 93.81 85 VAL A CA 1
ATOM 688 C C . VAL A 1 85 ? -12.810 4.248 13.926 1.00 93.81 85 VAL A C 1
ATOM 690 O O . VAL A 1 85 ? -13.509 3.524 14.632 1.00 93.81 85 VAL A O 1
ATOM 693 N N . CYS A 1 86 ? -12.236 3.820 12.809 1.00 94.88 86 CYS A N 1
ATOM 694 C CA . CYS A 1 86 ? -12.317 2.446 12.342 1.00 94.88 86 CYS A CA 1
ATOM 695 C C . CYS A 1 86 ? -10.925 1.910 12.001 1.00 94.88 86 CYS A C 1
ATOM 697 O O . CYS A 1 86 ? -9.909 2.606 12.094 1.00 94.88 86 CYS A O 1
ATOM 699 N N . TRP A 1 87 ? -10.872 0.634 11.651 1.00 96.75 87 TRP A N 1
ATOM 700 C CA . TRP A 1 87 ? -9.671 -0.002 11.136 1.00 96.75 87 TRP A CA 1
ATOM 701 C C . TRP A 1 87 ? -9.983 -0.641 9.801 1.00 96.75 87 TRP A C 1
ATOM 703 O O . TRP A 1 87 ? -11.046 -1.230 9.624 1.00 96.75 87 TRP A O 1
ATOM 713 N N . VAL A 1 88 ? -9.045 -0.555 8.871 1.00 97.06 88 VAL A N 1
ATOM 714 C CA . VAL A 1 88 ? -9.174 -1.159 7.552 1.00 97.06 88 VAL A CA 1
ATOM 715 C C . VAL A 1 88 ? -8.040 -2.134 7.311 1.00 97.06 88 VAL A C 1
ATOM 717 O O . VAL A 1 88 ? -6.923 -1.950 7.796 1.00 97.06 88 VAL A O 1
ATOM 720 N N . ARG A 1 89 ? -8.336 -3.191 6.567 1.00 97.12 89 ARG A N 1
ATOM 721 C CA . ARG A 1 89 ? -7.347 -4.135 6.057 1.00 97.12 89 ARG A CA 1
ATOM 722 C C . ARG A 1 89 ? -7.693 -4.461 4.619 1.00 97.12 89 ARG A C 1
ATOM 724 O O . ARG A 1 89 ? -8.868 -4.542 4.266 1.00 97.12 89 ARG A O 1
ATOM 731 N N . PHE A 1 90 ? -6.662 -4.692 3.825 1.00 97.25 90 PHE A N 1
ATOM 732 C CA . PHE A 1 90 ? -6.815 -5.119 2.451 1.00 97.25 90 PHE A CA 1
ATOM 733 C C . PHE A 1 90 ? -6.300 -6.540 2.267 1.00 97.25 90 PHE A C 1
ATOM 735 O O . PHE A 1 90 ? -5.337 -6.955 2.918 1.00 97.25 90 PHE A O 1
ATOM 742 N N . CYS A 1 91 ? -6.954 -7.298 1.397 1.00 95.25 91 CYS A N 1
ATOM 743 C CA . CYS A 1 91 ? -6.512 -8.636 1.032 1.00 95.25 91 CYS A CA 1
ATOM 744 C C . CYS A 1 91 ? -6.981 -9.008 -0.371 1.00 95.25 91 CYS A C 1
ATOM 746 O O . CYS A 1 91 ? -8.016 -8.542 -0.847 1.00 95.25 91 CYS A O 1
ATOM 748 N N . PHE A 1 92 ? -6.213 -9.880 -1.013 1.00 93.94 92 PHE A N 1
ATOM 749 C CA . PHE A 1 92 ? -6.684 -10.610 -2.179 1.00 93.94 92 PHE A CA 1
ATOM 750 C C . PHE A 1 92 ? -7.565 -11.787 -1.746 1.00 93.94 92 PHE A C 1
ATOM 752 O O . PHE A 1 92 ? -7.539 -12.206 -0.584 1.00 93.94 92 PHE A O 1
ATOM 759 N N . ASP A 1 93 ? -8.367 -12.306 -2.672 1.00 90.56 93 ASP A N 1
ATOM 760 C CA . ASP A 1 93 ? -9.082 -13.562 -2.462 1.00 90.56 93 ASP A CA 1
ATOM 761 C C . ASP A 1 93 ? -8.133 -14.756 -2.235 1.00 90.56 93 ASP A C 1
ATOM 763 O O . ASP A 1 93 ? -6.913 -14.679 -2.387 1.00 90.56 93 ASP A O 1
ATOM 767 N N . GLY A 1 94 ? -8.712 -15.899 -1.857 1.00 85.00 94 GLY A N 1
ATOM 768 C CA . GLY A 1 94 ? -7.951 -17.112 -1.551 1.00 85.00 94 GLY A CA 1
ATOM 769 C C . GLY A 1 94 ? -7.237 -17.757 -2.745 1.00 85.00 94 GLY A C 1
ATOM 770 O O . GLY A 1 94 ? -6.576 -18.779 -2.547 1.00 85.00 94 GLY A O 1
ATOM 771 N N . ALA A 1 95 ? -7.369 -17.215 -3.964 1.00 83.12 95 ALA A N 1
ATOM 772 C CA . ALA A 1 95 ? -6.608 -17.690 -5.117 1.00 83.12 95 ALA A CA 1
ATOM 773 C C . ALA A 1 95 ? -5.148 -17.208 -5.075 1.00 83.12 95 ALA A C 1
ATOM 775 O O . ALA A 1 95 ? -4.283 -17.865 -5.651 1.00 83.12 95 ALA A O 1
ATOM 776 N N . VAL A 1 96 ? -4.867 -16.114 -4.361 1.00 84.62 96 VAL A N 1
ATOM 777 C CA . VAL A 1 96 ? -3.527 -15.531 -4.232 1.00 84.62 96 VAL A CA 1
ATOM 778 C C . VAL A 1 96 ? -2.872 -16.050 -2.956 1.00 84.62 96 VAL A C 1
ATOM 780 O O . VAL A 1 96 ? -3.230 -15.641 -1.850 1.00 84.62 96 VAL A O 1
ATOM 783 N N . ARG A 1 97 ? -1.917 -16.977 -3.093 1.00 81.69 97 ARG A N 1
ATOM 784 C CA . ARG A 1 97 ? -1.138 -17.509 -1.958 1.00 81.69 97 ARG A CA 1
ATOM 785 C C . ARG A 1 97 ? 0.215 -16.827 -1.843 1.00 81.69 97 ARG A C 1
A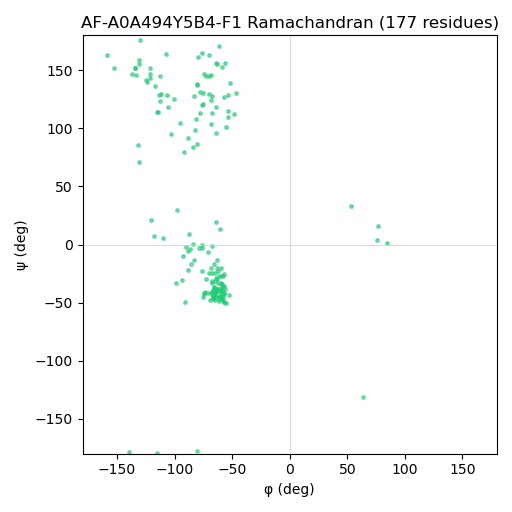TOM 787 O O . ARG A 1 97 ? 0.709 -16.643 -0.734 1.00 81.69 97 ARG A O 1
ATOM 794 N N . ASP A 1 98 ? 0.774 -16.459 -2.986 1.00 82.38 98 ASP A N 1
ATOM 795 C CA . ASP A 1 98 ? 2.003 -15.694 -3.126 1.00 82.38 98 ASP A CA 1
ATOM 796 C C . ASP A 1 98 ? 1.800 -14.529 -4.106 1.00 82.38 98 ASP A C 1
ATOM 798 O O . ASP A 1 98 ? 0.897 -14.560 -4.942 1.00 82.38 98 ASP A O 1
ATOM 802 N N . VAL A 1 99 ? 2.641 -13.493 -4.032 1.00 82.50 99 VAL A N 1
ATOM 803 C CA . VAL A 1 99 ? 2.542 -12.333 -4.933 1.00 82.50 99 VAL A CA 1
ATOM 804 C C . VAL A 1 99 ? 2.690 -12.753 -6.402 1.00 82.50 99 VAL A C 1
ATOM 806 O O . VAL A 1 99 ? 2.015 -12.196 -7.264 1.00 82.50 99 VAL A O 1
ATOM 809 N N . SER A 1 100 ? 3.490 -13.783 -6.697 1.00 82.06 100 SER A N 1
ATOM 810 C CA . SER A 1 100 ? 3.607 -14.330 -8.054 1.00 82.06 100 SER A CA 1
ATOM 811 C C . SER A 1 100 ? 2.286 -14.860 -8.618 1.00 82.06 100 SER A C 1
ATOM 813 O O . SER A 1 100 ? 2.100 -14.803 -9.833 1.00 82.06 100 SER A O 1
ATOM 815 N N . ASP A 1 101 ? 1.342 -15.307 -7.779 1.00 84.38 101 ASP A N 1
ATOM 816 C CA . ASP A 1 101 ? 0.034 -15.784 -8.241 1.00 84.38 101 ASP A CA 1
ATOM 817 C C . ASP A 1 101 ? -0.800 -14.673 -8.895 1.00 84.38 101 ASP A C 1
ATOM 819 O O . ASP A 1 101 ? -1.629 -14.977 -9.750 1.00 84.38 101 ASP A O 1
ATOM 823 N N . LEU A 1 102 ? -0.550 -13.397 -8.565 1.00 84.25 102 LEU A N 1
ATOM 824 C CA . LEU A 1 102 ? -1.214 -12.251 -9.203 1.00 84.25 102 LEU A CA 1
ATOM 825 C C . LEU A 1 102 ? -0.883 -12.124 -10.690 1.00 84.25 102 LEU A C 1
ATOM 827 O O . LEU A 1 102 ? -1.686 -11.589 -11.453 1.00 84.25 102 LEU A O 1
ATOM 831 N N . TRP A 1 103 ? 0.301 -12.590 -11.084 1.00 83.50 103 TRP A N 1
ATOM 832 C CA . TRP A 1 103 ? 0.870 -12.366 -12.412 1.00 83.50 103 TRP A CA 1
ATOM 833 C C . TRP A 1 103 ? 1.087 -13.657 -13.198 1.00 83.50 103 TRP A C 1
ATOM 835 O O . TRP A 1 103 ? 1.683 -13.643 -14.274 1.00 83.50 103 TRP A O 1
ATOM 845 N N . ARG A 1 104 ? 0.610 -14.790 -12.677 1.00 77.56 104 ARG A N 1
ATOM 846 C CA . ARG A 1 104 ? 0.541 -16.033 -13.447 1.00 77.56 104 ARG A CA 1
ATOM 847 C C . ARG A 1 104 ? -0.531 -15.894 -14.521 1.00 77.56 104 ARG A C 1
ATOM 849 O O . ARG A 1 104 ? -1.580 -15.309 -14.282 1.00 77.56 104 ARG A O 1
ATOM 856 N N . GLU A 1 105 ? -0.297 -16.507 -15.679 1.00 61.88 105 GLU A N 1
ATOM 857 C CA . GLU A 1 105 ? -1.179 -16.490 -16.863 1.00 61.88 105 GLU A CA 1
ATOM 858 C C . GLU A 1 105 ? -2.563 -17.162 -16.656 1.00 61.88 105 GLU A C 1
ATOM 860 O O . GLU A 1 105 ? -3.235 -17.543 -17.612 1.00 61.88 105 GLU A O 1
ATOM 865 N N . ALA A 1 106 ? -3.030 -17.344 -15.418 1.00 58.03 106 ALA A N 1
ATOM 866 C CA . ALA A 1 106 ? -4.289 -18.014 -15.133 1.00 58.03 106 ALA A CA 1
ATOM 867 C C . ALA A 1 106 ? -5.495 -17.075 -15.312 1.00 58.03 106 ALA A C 1
ATOM 869 O O . ALA A 1 106 ? -5.516 -15.945 -14.839 1.00 58.03 106 ALA A O 1
ATOM 870 N N . ALA A 1 107 ? -6.544 -17.609 -15.940 1.00 48.28 107 ALA A N 1
ATOM 871 C CA . ALA A 1 107 ? -7.790 -16.962 -16.363 1.00 48.28 107 ALA A CA 1
ATOM 872 C C . ALA A 1 107 ? -8.670 -16.321 -15.259 1.00 48.28 107 ALA A C 1
ATOM 874 O O . ALA A 1 107 ? -9.835 -16.010 -15.515 1.00 48.28 107 ALA A O 1
ATOM 875 N N . HIS A 1 108 ? -8.168 -16.135 -14.034 1.00 61.72 108 HIS A N 1
ATOM 876 C CA . HIS A 1 108 ? -8.917 -15.528 -12.939 1.00 61.72 108 HIS A CA 1
ATOM 877 C C . HIS A 1 108 ? -8.288 -14.204 -12.511 1.00 61.72 108 HIS A C 1
ATOM 879 O O . HIS A 1 108 ? -7.196 -14.172 -11.951 1.00 61.72 108 HIS A O 1
ATOM 885 N N . VAL A 1 109 ? -9.010 -13.105 -12.730 1.00 72.44 109 VAL A N 1
ATOM 886 C CA . VAL A 1 109 ? -8.659 -11.816 -12.130 1.00 72.44 109 VAL A CA 1
ATOM 887 C C . VAL A 1 109 ? -8.910 -11.938 -10.630 1.00 72.44 109 VAL A C 1
ATOM 889 O O . VAL A 1 109 ? -10.061 -11.913 -10.194 1.00 72.44 109 VAL A O 1
ATOM 892 N N . SER A 1 110 ? -7.839 -12.090 -9.846 1.00 84.62 110 SER A N 1
ATOM 893 C CA . SER A 1 110 ? -7.927 -12.141 -8.385 1.00 84.62 110 SER A CA 1
ATOM 894 C C . SER A 1 110 ? -8.676 -10.918 -7.864 1.00 84.62 110 SER A C 1
ATOM 896 O O . SER A 1 110 ? -8.340 -9.773 -8.212 1.00 84.62 110 SER A O 1
ATOM 898 N N . ARG A 1 111 ? -9.686 -11.154 -7.029 1.00 91.12 111 ARG A N 1
ATOM 899 C CA . ARG A 1 111 ? -10.451 -10.087 -6.387 1.00 91.12 111 ARG A CA 1
ATOM 900 C C . ARG A 1 111 ? -9.622 -9.465 -5.279 1.00 91.12 111 ARG A C 1
ATOM 902 O O . ARG A 1 111 ? -8.852 -10.145 -4.603 1.00 91.12 111 ARG A O 1
ATOM 909 N N . PHE A 1 112 ? -9.812 -8.169 -5.090 1.00 94.62 112 PHE A N 1
ATOM 910 C CA . PHE A 1 112 ? -9.211 -7.411 -4.008 1.00 94.62 112 PHE A CA 1
ATOM 911 C C . PHE A 1 112 ? -10.323 -6.872 -3.118 1.00 94.62 112 PHE A C 1
ATOM 913 O O . PHE A 1 112 ? -11.345 -6.404 -3.618 1.00 94.62 112 PHE A O 1
ATOM 920 N N . PHE A 1 113 ? -10.147 -6.960 -1.806 1.00 96.44 113 PHE A N 1
ATOM 921 C CA . PHE A 1 113 ? -11.154 -6.555 -0.837 1.00 96.44 113 PHE A CA 1
ATOM 922 C C . PHE A 1 113 ? -10.619 -5.484 0.097 1.00 96.44 113 PHE A C 1
ATOM 924 O O . PHE A 1 113 ? -9.473 -5.544 0.547 1.00 96.44 113 PHE A O 1
ATOM 931 N N . ARG A 1 114 ? -11.503 -4.556 0.456 1.00 97.12 114 ARG A N 1
ATOM 932 C CA . ARG A 1 114 ? -11.334 -3.647 1.587 1.00 97.12 114 ARG A CA 1
ATOM 933 C C . ARG A 1 114 ? -12.254 -4.110 2.707 1.00 97.12 114 ARG A C 1
ATOM 935 O O . ARG A 1 114 ? -13.469 -4.172 2.545 1.00 97.12 114 ARG A O 1
ATOM 942 N N . MET A 1 115 ? -11.668 -4.467 3.841 1.00 97.31 115 MET A N 1
ATOM 943 C CA . MET A 1 115 ? -12.374 -4.947 5.026 1.00 97.31 115 MET A CA 1
ATOM 944 C C . MET A 1 115 ? -12.360 -3.85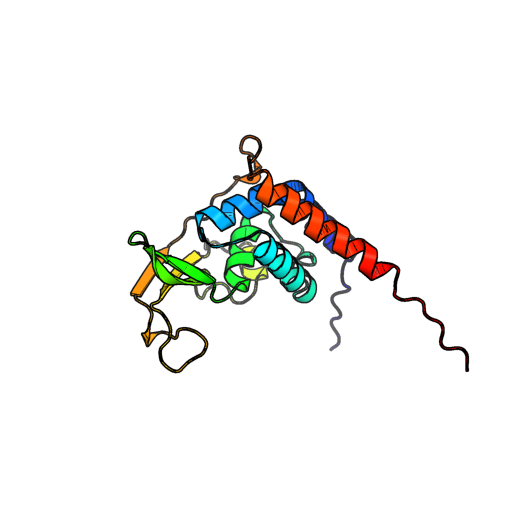1 6.087 1.00 97.31 115 MET A C 1
ATOM 946 O O . MET A 1 115 ? -11.293 -3.332 6.409 1.00 97.31 115 MET A O 1
ATOM 950 N N . VAL A 1 116 ? -13.527 -3.509 6.633 1.00 96.75 116 VAL A N 1
ATOM 951 C CA . VAL A 1 116 ? -13.685 -2.454 7.642 1.00 96.75 116 VAL A CA 1
ATOM 952 C C . VAL A 1 116 ? -14.073 -3.072 8.975 1.00 96.75 116 VAL A C 1
ATOM 954 O O . VAL A 1 116 ? -15.040 -3.829 9.064 1.00 96.75 116 VAL A O 1
ATOM 957 N N . TYR A 1 117 ? -13.343 -2.701 10.017 1.00 97.31 117 TYR A N 1
ATOM 958 C CA . TYR A 1 117 ? -13.470 -3.212 11.369 1.00 97.31 117 TYR A CA 1
ATOM 959 C C . TYR A 1 117 ? -13.763 -2.083 12.353 1.00 97.31 117 TYR A C 1
ATOM 961 O O . TYR A 1 117 ? -13.326 -0.941 12.176 1.00 97.31 117 TYR A O 1
ATOM 969 N N . ARG A 1 118 ? -14.452 -2.428 13.438 1.00 95.62 118 ARG A N 1
ATOM 970 C CA . ARG A 1 118 ? -14.529 -1.580 14.631 1.00 95.62 118 ARG A CA 1
ATOM 971 C C . ARG A 1 118 ? -13.170 -1.543 15.346 1.00 95.62 118 ARG A C 1
ATOM 973 O O . ARG A 1 118 ? -12.325 -2.409 15.102 1.00 95.62 118 ARG A O 1
ATOM 980 N N . PRO A 1 119 ? -12.941 -0.570 16.245 1.00 94.50 119 PRO A N 1
ATOM 981 C CA . PRO A 1 119 ? -11.800 -0.607 17.151 1.00 94.50 119 PRO A CA 1
ATOM 982 C C . PRO A 1 119 ? -11.718 -1.940 17.918 1.00 94.50 119 PRO A C 1
ATOM 984 O O . PRO A 1 119 ? -12.758 -2.446 18.348 1.00 94.50 119 PRO A O 1
ATOM 987 N N . PRO A 1 120 ? -10.513 -2.515 18.091 1.00 92.56 120 PRO A N 1
ATOM 988 C CA . PRO A 1 120 ? -10.355 -3.778 18.798 1.00 92.56 120 PRO A CA 1
ATOM 989 C C . PRO A 1 120 ? -10.661 -3.630 20.290 1.00 92.56 120 PRO A C 1
ATOM 991 O O . PRO A 1 120 ? -10.350 -2.606 20.901 1.00 92.56 120 PRO A O 1
ATOM 994 N N . ILE A 1 121 ? -11.226 -4.681 20.886 1.00 90.50 121 ILE A N 1
ATOM 995 C CA . ILE A 1 121 ? -11.502 -4.757 22.324 1.00 90.50 121 ILE A CA 1
ATOM 996 C C . ILE A 1 121 ? -10.622 -5.858 22.919 1.00 90.50 121 ILE A C 1
ATOM 998 O O . ILE A 1 121 ? -10.786 -7.034 22.606 1.00 90.50 121 ILE A O 1
ATOM 1002 N N . GLY A 1 122 ? -9.679 -5.484 23.787 1.00 88.88 122 GLY A N 1
ATOM 1003 C CA . GLY A 1 122 ? -8.816 -6.441 24.494 1.00 88.88 122 GLY A CA 1
ATOM 1004 C C . GLY A 1 122 ? -7.683 -7.057 23.659 1.00 88.88 122 GLY A C 1
ATOM 1005 O O . GLY A 1 122 ? -6.949 -7.898 24.171 1.00 88.88 122 GLY A O 1
ATOM 1006 N N . THR A 1 123 ? -7.502 -6.632 22.406 1.00 91.50 123 THR A N 1
ATOM 1007 C CA . THR A 1 123 ? -6.398 -7.043 21.522 1.00 91.50 123 THR A CA 1
ATOM 1008 C C . THR A 1 123 ? -5.734 -5.819 20.880 1.00 91.50 123 THR A C 1
ATOM 1010 O O . THR A 1 123 ? -6.373 -4.776 20.737 1.00 91.50 123 THR A O 1
ATOM 1013 N N . PRO A 1 124 ? -4.455 -5.904 20.466 1.00 90.12 124 PRO A N 1
ATOM 1014 C CA . PRO A 1 124 ? -3.782 -4.788 19.794 1.00 90.12 124 PRO A CA 1
ATOM 1015 C C . PRO A 1 124 ? -4.319 -4.522 18.378 1.00 90.12 124 PRO A C 1
ATOM 1017 O O . PRO A 1 124 ? -4.204 -3.404 17.882 1.00 90.12 124 PRO A O 1
ATOM 1020 N N . PHE A 1 125 ? -4.909 -5.534 17.732 1.00 92.06 125 PHE A N 1
ATOM 1021 C CA . PHE A 1 125 ? -5.462 -5.450 16.381 1.00 92.06 125 PHE A CA 1
ATOM 1022 C C . PHE A 1 125 ? -6.850 -6.098 16.302 1.00 92.06 125 PHE A C 1
ATOM 1024 O O . PHE A 1 125 ? -7.112 -7.035 17.067 1.00 92.06 125 PHE A O 1
ATOM 1031 N N . PRO A 1 126 ? -7.724 -5.637 15.384 1.00 94.25 126 PRO A N 1
ATOM 1032 C CA . PRO A 1 126 ? -9.031 -6.248 15.164 1.00 94.25 126 PRO A CA 1
ATOM 1033 C C . PRO A 1 126 ? -8.947 -7.722 14.766 1.00 94.25 126 PRO A C 1
ATOM 1035 O O . PRO A 1 126 ? -7.994 -8.174 14.129 1.00 94.25 126 PRO A O 1
ATOM 1038 N N . THR A 1 127 ? -9.997 -8.462 15.096 1.00 93.75 127 THR A N 1
ATOM 1039 C CA . THR A 1 127 ? -10.237 -9.836 14.658 1.00 93.75 127 THR A CA 1
ATOM 1040 C C . THR A 1 127 ? -11.489 -9.891 13.783 1.00 93.75 127 THR A C 1
ATOM 1042 O O . THR A 1 127 ? -12.157 -8.885 13.543 1.00 93.75 127 THR A O 1
ATOM 1045 N N . SER A 1 128 ? -11.859 -11.084 13.316 1.00 91.69 128 SER A N 1
ATOM 1046 C CA . SER A 1 128 ? -13.106 -11.278 12.567 1.00 91.69 128 SER A CA 1
ATOM 1047 C C . SER A 1 128 ? -14.361 -10.893 13.361 1.00 91.69 128 SER A C 1
ATOM 1049 O O . SER A 1 128 ? -15.392 -10.639 12.748 1.00 91.69 128 SER A O 1
ATOM 1051 N N . ARG A 1 129 ? -14.296 -10.822 14.701 1.00 94.19 129 ARG A N 1
ATOM 1052 C CA . ARG A 1 129 ? -15.421 -10.382 15.548 1.00 94.19 129 ARG A CA 1
ATOM 1053 C C . ARG A 1 129 ? -15.748 -8.904 15.366 1.00 94.19 129 ARG A C 1
ATOM 1055 O O . ARG A 1 129 ? -16.903 -8.514 15.495 1.00 94.19 129 ARG A O 1
ATOM 1062 N N . GLU A 1 130 ? -14.743 -8.093 15.058 1.00 96.12 130 GLU A N 1
ATOM 1063 C CA . GLU A 1 130 ? -14.896 -6.657 14.850 1.00 96.12 130 GLU A CA 1
ATOM 1064 C C . GLU A 1 130 ? -15.197 -6.301 13.386 1.00 96.12 130 GLU A C 1
ATOM 1066 O O . GLU A 1 130 ? -15.392 -5.122 13.091 1.00 96.12 130 GLU A O 1
ATOM 1071 N N . LEU A 1 131 ? -15.238 -7.279 12.469 1.00 96.44 131 LEU A N 1
ATOM 1072 C CA . LEU A 1 131 ? -15.525 -7.046 11.052 1.00 96.44 131 LEU A CA 1
ATOM 1073 C C . LEU A 1 131 ? -16.953 -6.512 10.882 1.00 96.44 131 LEU A C 1
ATOM 1075 O O . LEU A 1 131 ? -17.929 -7.183 11.204 1.00 96.44 131 LEU A O 1
ATOM 1079 N N . VAL A 1 132 ? -17.068 -5.299 10.346 1.00 95.50 132 VAL A N 1
ATOM 1080 C CA . VAL A 1 132 ? -18.352 -4.629 10.098 1.00 95.50 132 VAL A CA 1
ATOM 1081 C C . VAL A 1 132 ? -18.861 -4.947 8.704 1.00 95.50 132 VAL A C 1
ATOM 1083 O O . VAL A 1 132 ? -20.027 -5.283 8.524 1.00 95.50 132 VAL A O 1
ATOM 1086 N N . ARG A 1 133 ? -17.988 -4.790 7.708 1.00 95.12 133 ARG A N 1
ATOM 1087 C CA . ARG A 1 133 ? -18.303 -5.005 6.297 1.00 95.12 133 ARG A CA 1
ATOM 1088 C C . ARG A 1 133 ? -17.033 -5.263 5.505 1.00 95.12 133 ARG A C 1
ATOM 1090 O O . ARG A 1 133 ? -15.935 -4.918 5.943 1.00 95.12 133 ARG A O 1
ATOM 1097 N N . PHE A 1 134 ? -17.207 -5.800 4.311 1.00 95.50 134 PHE A N 1
ATOM 1098 C CA . PHE A 1 134 ? -16.172 -5.838 3.295 1.00 95.50 134 PHE A CA 1
ATOM 1099 C C . PHE A 1 134 ? -16.772 -5.421 1.956 1.00 95.50 134 PHE A C 1
ATOM 1101 O O . PHE A 1 134 ? -17.963 -5.614 1.715 1.00 95.50 134 PHE A O 1
ATOM 1108 N N . GLU A 1 135 ? -15.942 -4.852 1.097 1.00 95.12 135 GLU A N 1
ATOM 1109 C CA . GLU A 1 135 ? -16.312 -4.449 -0.256 1.00 95.12 135 GLU A CA 1
ATOM 1110 C C . GLU A 1 135 ? -15.247 -4.922 -1.241 1.00 95.12 135 GLU A C 1
ATOM 1112 O O . GLU A 1 135 ? -14.063 -5.009 -0.902 1.00 95.12 135 GLU A O 1
ATOM 1117 N N . THR A 1 136 ? -15.680 -5.277 -2.451 1.00 96.00 136 THR A N 1
ATOM 1118 C CA . THR A 1 136 ? -14.744 -5.583 -3.538 1.00 96.00 136 THR A CA 1
ATOM 1119 C C . THR A 1 136 ? -14.229 -4.265 -4.091 1.00 96.00 136 THR A C 1
ATOM 1121 O O . THR A 1 136 ? -15.012 -3.363 -4.373 1.00 96.00 136 THR A O 1
ATOM 1124 N N . VAL A 1 137 ? -12.917 -4.163 -4.233 1.00 94.44 137 VAL A N 1
ATOM 1125 C CA . VAL A 1 137 ? -12.234 -3.013 -4.812 1.00 94.44 137 VAL A CA 1
ATOM 1126 C C . VAL A 1 137 ? -11.882 -3.356 -6.250 1.00 94.44 137 VAL A C 1
ATOM 1128 O O . VAL A 1 137 ? -11.210 -4.358 -6.513 1.00 94.44 137 VAL A O 1
ATOM 1131 N N . GLU A 1 138 ? -12.319 -2.515 -7.182 1.00 89.38 138 GLU A N 1
ATOM 1132 C CA . GLU A 1 138 ? -11.856 -2.609 -8.561 1.00 89.38 138 GLU A CA 1
ATOM 1133 C C . GLU A 1 138 ? -10.392 -2.174 -8.645 1.00 89.38 138 GLU A C 1
ATOM 1135 O O . GLU A 1 138 ? -9.995 -1.125 -8.130 1.00 89.38 138 GLU A O 1
ATOM 1140 N N . ARG A 1 139 ? -9.570 -3.009 -9.287 1.00 88.50 139 ARG A N 1
ATOM 1141 C CA . ARG A 1 139 ? -8.181 -2.660 -9.569 1.00 88.50 139 ARG A CA 1
ATOM 1142 C C . ARG A 1 139 ? -8.140 -1.788 -10.814 1.00 88.50 139 ARG A C 1
ATOM 1144 O O . ARG A 1 139 ? -8.365 -2.264 -11.923 1.00 88.50 139 ARG A O 1
ATOM 1151 N N . THR A 1 140 ? -7.860 -0.509 -10.616 1.00 80.88 140 THR A N 1
ATOM 1152 C CA . THR A 1 140 ? -7.711 0.474 -11.678 1.00 80.88 140 THR A CA 1
ATOM 1153 C C . THR A 1 140 ? -6.472 0.149 -12.495 1.00 80.88 140 THR A C 1
ATOM 1155 O O . THR A 1 140 ? -5.340 0.274 -12.029 1.00 80.88 140 THR A O 1
ATOM 1158 N N . LEU A 1 141 ? -6.683 -0.237 -13.747 1.00 75.12 141 LEU A N 1
ATOM 1159 C CA . LEU A 1 141 ? -5.606 -0.379 -14.714 1.00 75.12 141 LEU A CA 1
ATOM 1160 C C . LEU A 1 141 ? -5.251 1.005 -15.276 1.00 75.12 141 LEU A C 1
ATOM 1162 O O . LEU A 1 141 ? -6.129 1.814 -15.561 1.00 75.12 141 LEU A O 1
ATOM 1166 N N . GLY A 1 142 ? -3.956 1.286 -15.440 1.00 70.62 142 GLY A N 1
ATOM 1167 C CA . GLY A 1 142 ? -3.498 2.477 -16.164 1.00 70.62 142 GLY A CA 1
ATOM 1168 C C . GLY A 1 142 ? -3.588 3.813 -15.418 1.00 70.62 142 GLY A C 1
ATOM 1169 O O . GLY A 1 142 ? -3.438 4.846 -16.064 1.00 70.62 142 GLY A O 1
ATOM 1170 N N . PHE A 1 143 ? -3.756 3.838 -14.087 1.00 75.25 143 PHE A N 1
ATOM 1171 C CA . PHE A 1 143 ? -3.661 5.093 -13.311 1.00 75.25 143 PHE A CA 1
ATOM 1172 C C . PHE A 1 143 ? -2.310 5.803 -13.511 1.00 75.25 143 PHE A C 1
ATOM 1174 O O . PHE A 1 143 ? -2.225 7.020 -13.425 1.00 75.25 143 PHE A O 1
ATOM 1181 N N . THR A 1 144 ? -1.259 5.056 -13.865 1.00 65.25 144 THR A N 1
ATOM 1182 C CA . THR A 1 144 ? 0.065 5.596 -14.209 1.00 65.25 144 THR A CA 1
ATOM 1183 C C . THR A 1 144 ? 0.122 6.338 -15.549 1.00 65.25 144 THR A C 1
ATOM 1185 O O . THR A 1 144 ? 1.182 6.847 -15.894 1.00 65.25 144 THR A O 1
ATOM 1188 N N . ASN A 1 145 ? -0.959 6.326 -16.335 1.00 68.75 145 ASN A N 1
ATOM 1189 C CA . ASN A 1 145 ? -1.059 6.987 -17.642 1.00 68.75 145 ASN A CA 1
ATOM 1190 C C . ASN A 1 145 ? -2.009 8.200 -17.604 1.00 68.75 145 ASN A C 1
ATOM 1192 O O . ASN A 1 145 ? -2.333 8.758 -18.652 1.00 68.75 145 ASN A O 1
ATOM 1196 N N . GLN A 1 146 ? -2.516 8.562 -16.423 1.00 66.38 146 GLN A N 1
ATOM 1197 C CA . GLN A 1 146 ? -3.328 9.762 -16.228 1.00 66.38 146 GLN A CA 1
ATOM 1198 C C . GLN A 1 146 ? -2.429 11.010 -16.226 1.00 66.38 146 GLN A C 1
ATOM 1200 O O . GLN A 1 146 ? -1.212 10.887 -16.128 1.00 66.38 146 GLN A O 1
ATOM 1205 N N . ALA A 1 147 ? -3.019 12.202 -16.373 1.00 67.00 147 ALA A N 1
ATOM 1206 C CA . ALA A 1 147 ? -2.278 13.460 -16.241 1.00 67.00 147 ALA A CA 1
ATOM 1207 C C . ALA A 1 147 ? -1.578 13.547 -14.873 1.00 67.00 147 ALA A C 1
ATOM 1209 O O . ALA A 1 147 ? -2.020 12.890 -13.925 1.00 67.00 147 ALA A O 1
ATOM 1210 N N . ASP A 1 148 ? -0.517 14.356 -14.792 1.00 70.94 148 ASP A N 1
ATOM 1211 C CA . ASP A 1 148 ? 0.401 14.364 -13.651 1.00 70.94 148 ASP A CA 1
ATOM 1212 C C . ASP A 1 148 ? -0.325 14.383 -12.292 1.00 70.94 148 ASP A C 1
ATOM 1214 O O . ASP A 1 148 ? -1.239 15.188 -12.075 1.00 70.94 148 ASP A O 1
ATOM 1218 N N . PRO A 1 149 ? 0.054 13.486 -11.366 1.00 73.56 149 PRO A N 1
ATOM 1219 C CA . PRO A 1 149 ? -0.650 13.287 -10.121 1.00 73.56 149 PRO A CA 1
ATOM 1220 C C . PRO A 1 149 ? -0.262 14.426 -9.185 1.00 73.56 149 PRO A C 1
ATOM 1222 O O . PRO A 1 149 ? 0.876 14.524 -8.735 1.00 73.56 149 PRO A O 1
ATOM 1225 N N . ILE A 1 150 ? -1.212 15.292 -8.851 1.00 76.19 150 ILE A N 1
ATOM 1226 C CA . ILE A 1 150 ? -0.939 16.391 -7.925 1.00 76.19 150 ILE A CA 1
ATOM 1227 C C . ILE A 1 150 ? -1.083 15.856 -6.496 1.00 76.19 150 ILE A C 1
ATOM 1229 O O . ILE A 1 150 ? -2.145 15.951 -5.879 1.00 76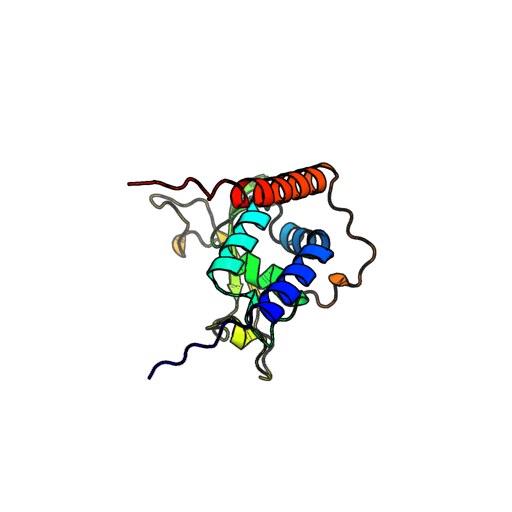.19 150 ILE A O 1
ATOM 1233 N N . ALA A 1 151 ? -0.014 15.247 -5.975 1.00 78.12 151 ALA A N 1
ATOM 1234 C CA . ALA A 1 151 ? 0.140 15.074 -4.532 1.00 78.12 151 ALA A CA 1
ATOM 1235 C C . ALA A 1 151 ? 0.239 16.457 -3.863 1.00 78.12 151 ALA A C 1
ATOM 1237 O O . ALA A 1 151 ? 0.623 17.439 -4.504 1.00 78.12 151 ALA A O 1
ATOM 1238 N N . SER A 1 152 ? -0.120 16.567 -2.580 1.00 83.88 152 SER A N 1
ATOM 1239 C CA . SER A 1 152 ? 0.046 17.848 -1.887 1.00 83.88 152 SER A CA 1
ATOM 1240 C C . SER A 1 152 ? 1.535 18.215 -1.788 1.00 83.88 152 SER A C 1
ATOM 1242 O O . SER A 1 152 ? 2.410 17.345 -1.832 1.00 83.88 152 SER A O 1
ATOM 1244 N N . ILE A 1 153 ? 1.827 19.511 -1.642 1.00 81.62 153 ILE A N 1
ATOM 1245 C CA . ILE A 1 153 ? 3.198 19.987 -1.389 1.00 81.62 153 ILE A CA 1
ATOM 1246 C C . ILE A 1 153 ? 3.747 19.328 -0.118 1.00 81.62 153 ILE A C 1
ATOM 1248 O O . ILE A 1 153 ? 4.856 18.818 -0.135 1.00 81.62 153 ILE A O 1
ATOM 1252 N N . GLU A 1 154 ? 2.930 19.229 0.936 1.00 84.50 154 GLU A N 1
ATOM 1253 C CA . GLU A 1 154 ? 3.300 18.557 2.189 1.00 84.50 154 GLU A CA 1
ATOM 1254 C C . GLU A 1 154 ? 3.661 17.077 1.978 1.00 84.50 154 GLU A C 1
ATOM 1256 O O . GLU A 1 154 ? 4.682 16.619 2.483 1.00 84.50 154 GLU A O 1
ATOM 1261 N N . ASP A 1 155 ? 2.861 16.337 1.199 1.00 86.38 155 ASP A N 1
ATOM 1262 C CA . ASP A 1 155 ? 3.152 14.939 0.864 1.00 86.38 155 ASP A CA 1
ATOM 1263 C C . ASP A 1 155 ? 4.466 14.832 0.055 1.00 86.38 155 ASP A C 1
ATOM 1265 O O . ASP A 1 155 ? 5.252 13.906 0.261 1.00 86.38 155 ASP A O 1
ATOM 1269 N N . SER A 1 156 ? 4.727 15.778 -0.852 1.00 85.19 156 SER A N 1
ATOM 1270 C CA . SER A 1 156 ? 5.952 15.797 -1.667 1.00 85.19 156 SER A CA 1
ATOM 1271 C C . SER A 1 156 ? 7.194 16.104 -0.823 1.00 85.19 156 SER A C 1
ATOM 1273 O O . SER A 1 156 ? 8.151 15.332 -0.852 1.00 85.19 156 SER A O 1
ATOM 1275 N N . ASP A 1 157 ? 7.135 17.140 0.016 1.00 86.12 157 ASP A N 1
ATOM 1276 C CA . ASP A 1 157 ? 8.208 17.511 0.943 1.00 86.12 157 ASP A CA 1
ATOM 1277 C C . ASP A 1 157 ? 8.508 16.376 1.939 1.00 86.12 157 ASP A C 1
ATOM 1279 O O . ASP A 1 157 ? 9.670 16.082 2.243 1.00 86.12 157 ASP A O 1
ATOM 1283 N N . GLU A 1 158 ? 7.467 15.703 2.451 1.00 86.88 158 GLU A N 1
ATOM 1284 C CA . GLU A 1 158 ? 7.623 14.554 3.346 1.00 86.88 158 GLU A CA 1
ATOM 1285 C C . GLU A 1 158 ? 8.325 13.387 2.636 1.00 86.88 158 GLU A C 1
ATOM 1287 O O . GLU A 1 158 ? 9.178 12.722 3.239 1.00 86.88 158 GLU A O 1
ATOM 1292 N N . PHE A 1 159 ? 7.995 13.141 1.365 1.00 84.31 159 PHE A N 1
ATOM 1293 C CA . PHE A 1 159 ? 8.615 12.081 0.574 1.00 84.31 159 PHE A CA 1
ATOM 1294 C C . PHE A 1 159 ? 10.095 12.367 0.317 1.00 84.31 159 PHE A C 1
ATOM 1296 O O . PHE A 1 159 ? 10.934 11.498 0.573 1.00 84.31 159 PHE A O 1
ATOM 1303 N N . ASP A 1 160 ? 10.426 13.593 -0.086 1.00 83.44 160 ASP A N 1
ATOM 1304 C CA . ASP A 1 160 ? 11.804 14.031 -0.315 1.00 83.44 160 ASP A CA 1
ATOM 1305 C C . ASP A 1 160 ? 12.630 13.946 0.974 1.00 83.44 160 ASP A C 1
ATOM 1307 O O . ASP A 1 160 ? 13.712 13.352 0.998 1.00 83.44 160 ASP A O 1
ATOM 1311 N N . CYS A 1 161 ? 12.082 14.411 2.101 1.00 81.94 161 CYS A N 1
ATOM 1312 C CA . CYS A 1 161 ? 12.710 14.261 3.416 1.00 81.94 161 CYS A CA 1
ATOM 1313 C C . CYS A 1 161 ? 12.937 12.789 3.801 1.00 81.94 161 CYS A C 1
ATOM 1315 O O . CYS A 1 161 ? 13.928 12.446 4.458 1.00 81.94 161 CYS A O 1
ATOM 1317 N N . ALA A 1 162 ? 12.009 11.898 3.445 1.00 79.38 162 ALA A N 1
ATOM 1318 C CA . ALA A 1 162 ? 12.136 10.473 3.721 1.00 79.38 162 ALA A CA 1
ATOM 1319 C C . ALA A 1 162 ? 13.184 9.787 2.830 1.00 79.38 162 ALA A C 1
ATOM 1321 O O . ALA A 1 162 ? 13.806 8.818 3.284 1.00 79.38 162 ALA A O 1
ATOM 1322 N N . LEU A 1 163 ? 13.392 10.289 1.608 1.00 70.00 163 LEU A N 1
ATOM 1323 C CA . LEU A 1 163 ? 14.433 9.827 0.695 1.00 70.00 163 LEU A CA 1
ATOM 1324 C C . LEU A 1 163 ? 15.823 10.316 1.090 1.00 70.00 163 LEU A C 1
ATOM 1326 O O . LEU A 1 163 ? 16.730 9.496 1.164 1.00 70.00 163 LEU A O 1
ATOM 1330 N N . ILE A 1 164 ? 15.985 11.594 1.438 1.00 60.75 164 ILE A N 1
ATOM 1331 C CA . ILE A 1 164 ? 17.284 12.164 1.841 1.00 60.75 164 ILE A CA 1
ATOM 1332 C C . ILE A 1 164 ? 17.849 11.442 3.077 1.00 60.75 164 ILE A C 1
ATOM 1334 O O . ILE A 1 164 ? 19.024 11.083 3.120 1.00 60.75 164 ILE A O 1
ATOM 1338 N N . ARG A 1 165 ? 16.997 11.099 4.057 1.00 59.28 165 ARG A N 1
ATOM 1339 C CA . ARG A 1 165 ? 17.400 10.298 5.234 1.00 59.28 165 ARG A CA 1
ATOM 1340 C C . ARG A 1 165 ? 17.883 8.879 4.899 1.00 59.28 165 ARG A C 1
ATOM 1342 O O . ARG A 1 165 ? 18.395 8.193 5.788 1.00 59.28 165 ARG A O 1
ATOM 1349 N N . ARG A 1 166 ? 17.658 8.388 3.675 1.00 58.38 166 ARG A N 1
ATOM 1350 C CA . ARG A 1 166 ? 18.181 7.098 3.208 1.00 58.38 166 ARG A CA 1
ATOM 1351 C C . ARG A 1 166 ? 19.676 7.197 2.917 1.00 58.38 166 ARG A C 1
ATOM 1353 O O . ARG A 1 166 ? 20.400 6.303 3.342 1.00 58.38 166 ARG A O 1
ATOM 1360 N N . ASP A 1 167 ? 20.116 8.275 2.274 1.00 47.66 167 ASP A N 1
ATOM 1361 C CA . ASP A 1 167 ? 21.493 8.412 1.792 1.00 47.66 167 ASP A CA 1
ATOM 1362 C C . ASP A 1 167 ? 22.474 8.655 2.944 1.00 47.66 167 ASP A C 1
ATOM 1364 O O . ASP A 1 167 ? 23.498 7.978 3.028 1.00 47.66 167 ASP A O 1
ATOM 1368 N N . GLU A 1 168 ? 22.099 9.477 3.931 1.00 45.62 168 GLU A N 1
ATOM 1369 C CA . GLU A 1 168 ? 22.933 9.751 5.115 1.00 45.62 168 GLU A CA 1
ATOM 1370 C C . GLU A 1 168 ? 23.226 8.503 5.967 1.00 45.62 168 GLU A C 1
ATOM 1372 O O . GLU A 1 168 ? 24.246 8.427 6.653 1.00 45.62 168 GLU A O 1
ATOM 1377 N N . LYS A 1 169 ? 22.348 7.491 5.936 1.00 47.47 169 LYS A N 1
ATOM 1378 C CA . LYS A 1 169 ? 22.538 6.260 6.717 1.00 47.47 169 LYS A CA 1
ATOM 1379 C C . LYS A 1 169 ? 23.461 5.244 6.042 1.00 47.47 169 LYS A C 1
ATOM 1381 O O . LYS A 1 169 ? 23.886 4.301 6.708 1.00 47.47 169 LYS A O 1
ATOM 1386 N N . THR A 1 170 ? 23.770 5.431 4.761 1.00 45.34 170 THR A N 1
ATOM 1387 C CA . THR A 1 170 ? 24.640 4.531 3.988 1.00 45.34 170 THR A CA 1
ATOM 1388 C C . THR A 1 170 ? 26.121 4.909 4.095 1.00 45.34 170 THR A C 1
ATOM 1390 O O . THR A 1 170 ? 26.964 4.025 3.981 1.00 45.34 170 THR A O 1
ATOM 1393 N N . ASP A 1 171 ? 26.442 6.164 4.436 1.00 41.84 171 ASP A N 1
ATOM 1394 C CA . ASP A 1 171 ? 27.828 6.652 4.590 1.00 41.84 171 ASP A CA 1
ATOM 1395 C C . ASP A 1 171 ? 28.391 6.562 6.025 1.00 41.84 171 ASP A C 1
ATOM 1397 O O . ASP A 1 171 ? 29.592 6.705 6.246 1.00 41.84 171 ASP A O 1
ATOM 1401 N N . GLY A 1 172 ? 27.561 6.257 7.030 1.00 42.97 172 GLY A N 1
ATOM 1402 C CA . GLY A 1 172 ? 27.996 6.146 8.435 1.00 42.97 172 GLY 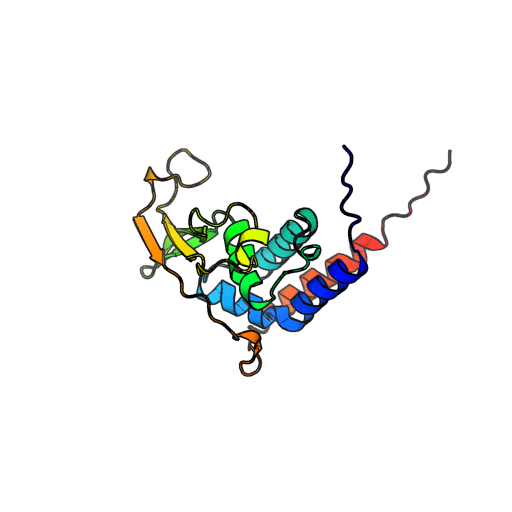A CA 1
ATOM 1403 C C . GLY A 1 172 ? 28.592 4.789 8.844 1.00 42.97 172 GLY A C 1
ATOM 1404 O O . GLY A 1 172 ? 28.939 4.593 10.007 1.00 42.97 172 GLY A O 1
ATOM 1405 N N . GLY A 1 173 ? 28.676 3.829 7.919 1.00 40.44 173 GLY A N 1
ATOM 1406 C CA . GLY A 1 173 ? 29.013 2.425 8.181 1.00 40.44 173 GLY A CA 1
ATOM 1407 C C . GLY A 1 173 ? 30.474 2.038 7.943 1.00 40.44 173 GLY A C 1
ATOM 1408 O O . GLY A 1 173 ? 30.732 0.897 7.580 1.00 40.44 173 GLY A O 1
ATOM 1409 N N . SER A 1 174 ? 31.436 2.948 8.104 1.00 42.53 174 SER A N 1
ATOM 1410 C CA . SER A 1 174 ? 32.868 2.610 8.056 1.00 42.53 174 SER A CA 1
ATOM 1411 C C . SER A 1 174 ? 33.595 3.196 9.261 1.00 42.53 174 SER A C 1
ATOM 1413 O O . SER A 1 174 ? 34.378 4.136 9.159 1.00 42.53 174 SER A O 1
ATOM 1415 N N . MET A 1 175 ? 33.329 2.631 10.439 1.00 36.31 175 MET A N 1
ATOM 1416 C CA . MET A 1 175 ? 34.206 2.807 11.592 1.00 36.31 175 MET A CA 1
ATOM 1417 C C . MET A 1 175 ? 35.013 1.521 11.755 1.00 36.31 175 MET A C 1
ATOM 1419 O O . MET A 1 175 ? 34.549 0.529 12.314 1.00 36.31 175 MET A O 1
ATOM 1423 N N . ARG A 1 176 ? 36.222 1.536 11.182 1.00 38.75 176 ARG A N 1
ATOM 1424 C CA . ARG A 1 176 ? 37.262 0.533 11.422 1.00 38.75 176 ARG A CA 1
ATOM 1425 C C . ARG A 1 176 ? 37.495 0.416 12.928 1.00 38.75 176 ARG A C 1
ATOM 1427 O O . ARG A 1 176 ? 37.998 1.350 13.546 1.00 38.75 176 ARG A O 1
ATOM 1434 N N . VAL A 1 177 ? 37.180 -0.743 13.494 1.00 41.59 177 VAL A N 1
ATOM 1435 C CA . VAL A 1 177 ? 37.788 -1.184 14.749 1.00 41.59 177 VAL A CA 1
ATOM 1436 C C . VAL A 1 177 ? 39.124 -1.806 14.367 1.00 41.59 177 VAL A C 1
ATOM 1438 O O . VAL A 1 177 ? 39.177 -2.935 13.885 1.00 41.59 177 VAL A O 1
ATOM 1441 N N . SER A 1 178 ? 40.194 -1.026 14.503 1.00 42.75 178 SER A N 1
ATOM 1442 C CA . SER A 1 178 ? 41.549 -1.570 14.529 1.00 42.75 178 SER A CA 1
ATOM 1443 C C . SER A 1 178 ? 41.760 -2.221 15.895 1.00 42.75 178 SER A C 1
ATOM 1445 O O . SER A 1 178 ? 41.604 -1.550 16.916 1.00 42.75 178 SER A O 1
ATOM 1447 N N . ILE A 1 179 ? 42.071 -3.517 15.892 1.00 53.81 179 ILE A N 1
ATOM 1448 C CA . ILE A 1 179 ? 42.724 -4.212 17.010 1.00 53.81 179 ILE A CA 1
ATOM 1449 C C . ILE A 1 179 ? 44.229 -4.099 16.783 1.00 53.81 179 ILE A C 1
ATOM 1451 O O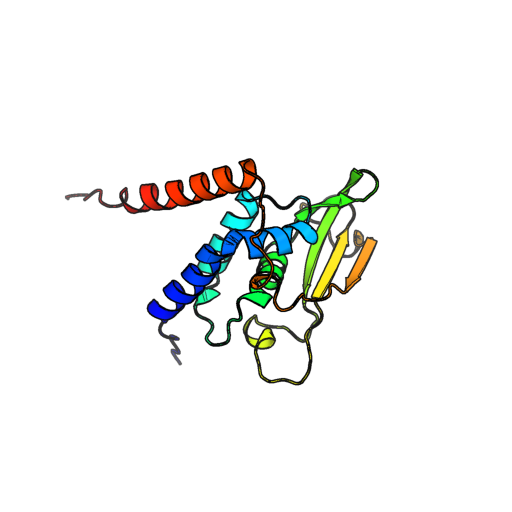 . ILE A 1 179 ? 44.637 -4.274 15.610 1.00 53.81 179 ILE A O 1
#

Sequence (179 aa):
MDVRHIRDEAREAAQRSAFMDRWQYHYLAMKSLAPSLTVRRLTLLVRIADVANLWSYPALVQHDLPYVLLALAGFIRDRDSSGEVCWVRFCFDGAVRDVSDLWREAAHVSRFFRMVYRPPIGTPFPTSRELVRFETVERTLGFTNQADPIASIEDSDEFDCALIRRDEKTDGGSMRVSI

pLDDT: mean 83.29, std 16.64, range [29.52, 97.31]

Organism: NCBI:t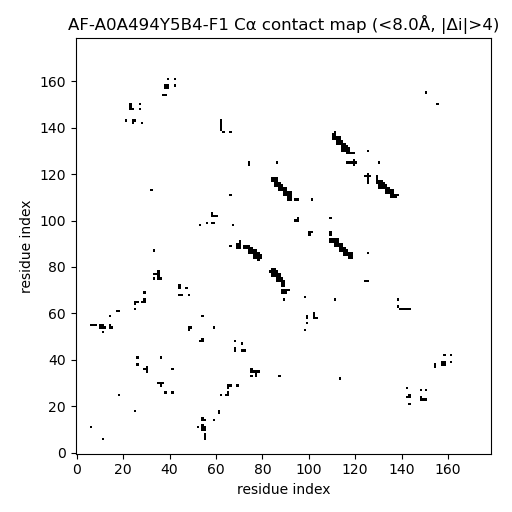xid1792498